Protein AF-A0A1X1UVZ9-F1 (afdb_monomer_lite)

Organism: Mycobacterium gastri (NCBI:txid1777)

InterPro domains:
  IPR000030 PPE domain [PF00823] (2-56)
  IPR038332 PPE superfamily [G3DSA:1.20.1260.20] (1-64)
  IPR038332 PPE superfamily [SSF140459] (2-59)

Sequence (200 aa):
MAANRSNFVSLVLSNLFGQNAPAIAAAESIYEEMWAQDVTAMVDYYAGAAAAAAQLISPAQALQSLLPNYGYGNIGQGNIGFFNDGTLNVGIGNLSPHFTPTDPITTFGGVGLFNGGTDNLGAGNYGTQNVGAWNHGTLNLGLANTGIANSGLPLSALQLLGVANHGTYNQGLFNTGNHNIGIGLTGDHLIGIGPLHIST

Structure (mmCIF, N/CA/C/O backbone):
data_AF-A0A1X1UVZ9-F1
#
_entry.id   AF-A0A1X1UVZ9-F1
#
loop_
_atom_site.group_PDB
_atom_site.id
_atom_site.type_symbol
_atom_site.label_atom_id
_atom_site.label_alt_id
_atom_site.label_comp_id
_atom_site.label_asym_id
_atom_site.label_entity_id
_atom_site.label_seq_id
_atom_site.pdbx_PDB_ins_code
_atom_site.Cartn_x
_atom_site.Cartn_y
_atom_site.Cartn_z
_atom_site.occupancy
_atom_site.B_iso_or_equiv
_atom_site.auth_seq_id
_atom_site.auth_comp_id
_atom_site.auth_asym_id
_atom_site.auth_atom_id
_atom_site.pdbx_PDB_model_num
ATOM 1 N N . MET A 1 1 ? -24.579 11.155 59.767 1.00 80.19 1 MET A N 1
ATOM 2 C CA . MET A 1 1 ? -25.497 12.324 59.735 1.00 80.19 1 MET A CA 1
ATOM 3 C C . MET A 1 1 ? -26.589 12.355 60.812 1.00 80.19 1 MET A C 1
ATOM 5 O O . MET A 1 1 ? -26.680 13.373 61.487 1.00 80.19 1 MET A O 1
ATOM 9 N N . ALA A 1 2 ? -27.411 11.313 61.013 1.00 86.19 2 ALA A N 1
ATOM 10 C CA . ALA A 1 2 ? -28.562 11.379 61.938 1.00 86.19 2 ALA A CA 1
ATOM 11 C C . ALA A 1 2 ? -28.194 11.762 63.389 1.00 86.19 2 ALA A C 1
ATOM 13 O O . ALA A 1 2 ? -28.820 12.649 63.962 1.00 86.19 2 ALA A O 1
ATOM 14 N N . ALA A 1 3 ? -27.121 11.177 63.935 1.00 91.19 3 ALA A N 1
ATOM 15 C CA . ALA A 1 3 ? -26.617 11.502 65.273 1.00 91.19 3 ALA A CA 1
ATOM 16 C C . ALA A 1 3 ? -26.143 12.967 65.411 1.00 91.19 3 ALA A C 1
ATOM 18 O O . ALA A 1 3 ? -26.356 13.601 66.443 1.00 91.19 3 ALA A O 1
ATOM 19 N N . ASN A 1 4 ? -25.548 13.535 64.354 1.00 92.50 4 ASN A N 1
ATOM 20 C CA . ASN A 1 4 ? -25.148 14.944 64.330 1.00 92.50 4 ASN A CA 1
ATOM 21 C C . ASN A 1 4 ? -26.372 15.866 64.340 1.00 92.50 4 ASN A C 1
ATOM 23 O O . ASN A 1 4 ? -26.413 16.840 65.083 1.00 92.50 4 ASN A O 1
ATOM 27 N N . ARG A 1 5 ? -27.411 15.521 63.564 1.00 94.81 5 ARG A N 1
ATOM 28 C CA . ARG A 1 5 ? -28.664 16.288 63.522 1.00 94.81 5 ARG A CA 1
ATOM 29 C C . ARG A 1 5 ? -29.420 16.238 64.847 1.00 94.81 5 ARG A C 1
ATOM 31 O O . ARG A 1 5 ? -29.926 17.272 65.271 1.00 94.81 5 ARG A O 1
ATOM 38 N N . SER A 1 6 ? -29.464 15.090 65.524 1.00 94.06 6 SER A N 1
ATOM 39 C CA . SER A 1 6 ? -30.079 14.991 66.854 1.00 94.06 6 SER A CA 1
ATOM 40 C C . SER A 1 6 ? -29.308 15.786 67.913 1.00 94.06 6 SER A C 1
ATOM 42 O O . SER A 1 6 ? -29.927 16.441 68.748 1.00 94.06 6 SER A O 1
ATOM 44 N N . ASN A 1 7 ? -27.971 15.786 67.854 1.00 93.25 7 ASN A N 1
ATOM 45 C CA . ASN A 1 7 ? -27.138 16.578 68.762 1.00 93.25 7 ASN A CA 1
ATOM 46 C C . ASN A 1 7 ? -27.305 18.088 68.517 1.00 93.25 7 ASN A C 1
ATOM 48 O O . ASN A 1 7 ? -27.541 18.845 69.454 1.00 93.25 7 ASN A O 1
ATOM 52 N N . PHE A 1 8 ? -27.296 18.514 67.251 1.00 94.81 8 PHE A N 1
ATOM 53 C CA . PHE A 1 8 ? -27.561 19.898 66.853 1.00 94.81 8 PHE A CA 1
ATOM 54 C C . PHE A 1 8 ? -28.892 20.411 67.420 1.00 94.81 8 PHE A C 1
ATOM 56 O O . PHE A 1 8 ? -28.929 21.453 68.070 1.00 94.81 8 PHE A O 1
ATOM 63 N N . VAL A 1 9 ? -29.979 19.647 67.251 1.00 95.12 9 VAL A N 1
ATOM 64 C CA . VAL A 1 9 ? -31.298 20.017 67.789 1.00 95.12 9 VAL A CA 1
ATOM 65 C C . VAL A 1 9 ? -31.263 20.138 69.319 1.00 95.12 9 VAL A C 1
ATOM 67 O O . VAL A 1 9 ? -31.792 21.106 69.861 1.00 95.12 9 VAL A O 1
ATOM 70 N N . SER A 1 10 ? -30.597 19.218 70.024 1.00 94.94 10 SER A N 1
ATOM 71 C CA . SER A 1 10 ? -30.442 19.287 71.486 1.00 94.94 10 SER A CA 1
ATOM 72 C C . SER A 1 10 ? -29.667 20.531 71.949 1.00 94.94 10 SER A C 1
ATOM 74 O O . SER A 1 10 ? -30.029 21.165 72.945 1.00 94.94 10 SER A O 1
ATOM 76 N N . LEU A 1 11 ? -28.607 20.906 71.228 1.00 95.31 11 LEU A N 1
ATOM 77 C CA . LEU A 1 11 ? -27.795 22.089 71.524 1.00 95.31 11 LEU A CA 1
ATOM 78 C C . LEU A 1 11 ? -28.577 23.386 71.301 1.00 95.31 11 LEU A C 1
ATOM 80 O O . LEU A 1 11 ? -28.497 24.285 72.137 1.00 95.31 11 LEU A O 1
ATOM 84 N N . VAL A 1 12 ? -29.369 23.456 70.226 1.00 95.00 12 VAL A N 1
ATOM 85 C CA . VAL A 1 12 ? -30.255 24.591 69.922 1.00 95.00 12 VAL A CA 1
ATOM 86 C C . VAL A 1 12 ? -31.322 24.755 71.002 1.00 95.00 12 VAL A C 1
ATOM 88 O O . VAL A 1 12 ? -31.496 25.854 71.526 1.00 95.00 12 VAL A O 1
ATOM 91 N N . LEU A 1 13 ? -31.994 23.667 71.391 1.00 95.31 13 LEU A N 1
ATOM 92 C CA . LEU A 1 13 ? -33.057 23.707 72.402 1.00 95.31 13 LEU A CA 1
ATOM 93 C C . LEU A 1 13 ? -32.560 24.133 73.793 1.00 95.31 13 LEU A C 1
ATOM 95 O O . LEU A 1 13 ? -33.334 24.677 74.575 1.00 95.31 13 LEU A O 1
ATOM 99 N N . SER A 1 14 ? -31.279 23.919 74.103 1.00 95.00 14 SER A N 1
ATOM 100 C CA . SER A 1 14 ? -30.668 24.298 75.387 1.00 95.00 14 SER A CA 1
ATOM 101 C C . SER A 1 14 ? -29.928 25.647 75.362 1.00 95.00 14 SER A C 1
ATOM 103 O O . SER A 1 14 ? -29.358 26.056 76.375 1.00 95.00 14 SER A O 1
ATOM 105 N N . ASN A 1 15 ? -29.961 26.387 74.246 1.00 94.88 15 ASN A N 1
ATOM 106 C CA . ASN A 1 15 ? -29.185 27.616 74.038 1.00 94.88 15 ASN A CA 1
ATOM 107 C C . ASN A 1 15 ? -29.880 28.908 74.521 1.00 94.88 15 ASN A C 1
ATOM 109 O O . ASN A 1 15 ? -29.855 29.926 73.830 1.00 94.88 15 ASN A O 1
ATOM 113 N N . LEU A 1 16 ? -30.522 28.884 75.692 1.00 92.62 16 LEU A N 1
ATOM 114 C CA . LEU A 1 16 ? -31.357 30.001 76.166 1.00 92.62 16 LEU A CA 1
ATOM 115 C C . LEU A 1 16 ? -30.597 31.338 76.311 1.00 92.62 16 LEU A C 1
ATOM 117 O O . LEU A 1 16 ? -31.193 32.396 76.131 1.00 92.62 16 LEU A O 1
ATOM 121 N N . PHE A 1 17 ? -29.294 31.299 76.606 1.00 94.00 17 PHE A N 1
ATOM 122 C CA . PHE A 1 17 ? -28.449 32.482 76.817 1.00 94.00 17 PHE A CA 1
ATOM 123 C C . PHE A 1 17 ? -27.308 32.606 75.793 1.00 94.00 17 PHE A C 1
ATOM 125 O O . PHE A 1 17 ? -26.392 33.401 75.987 1.00 94.00 17 PHE A O 1
ATOM 132 N N . GLY A 1 18 ? -27.330 31.826 74.707 1.00 93.19 18 GLY A N 1
ATOM 133 C CA . GLY A 1 18 ? -26.293 31.865 73.666 1.00 93.19 18 GLY A CA 1
ATOM 134 C C . GLY A 1 18 ? -25.000 31.099 73.989 1.00 93.19 18 GLY A C 1
ATOM 135 O O . GLY A 1 18 ? -24.092 31.055 73.163 1.00 93.19 18 GLY A O 1
ATOM 136 N N . GLN A 1 19 ? -24.906 30.455 75.151 1.00 94.38 19 GLN A N 1
ATOM 137 C CA . GLN A 1 19 ? -23.722 29.737 75.628 1.00 94.38 19 GLN A CA 1
ATOM 138 C C . GLN A 1 19 ? -23.318 28.533 74.757 1.00 94.38 19 GLN A C 1
ATOM 140 O O . GLN A 1 19 ? -22.142 28.178 74.709 1.00 94.38 19 GLN A O 1
ATOM 145 N N . ASN A 1 20 ? -24.269 27.931 74.036 1.00 95.44 20 ASN A N 1
ATOM 146 C CA . ASN A 1 20 ? -24.025 26.797 73.142 1.00 95.44 20 ASN A CA 1
ATOM 147 C C . ASN A 1 20 ? -23.712 27.228 71.703 1.00 95.44 20 ASN A C 1
ATOM 149 O O . ASN A 1 20 ? -23.477 26.359 70.866 1.00 95.44 20 ASN A O 1
ATOM 153 N N . ALA A 1 21 ? -23.693 28.530 71.389 1.00 94.69 21 ALA A N 1
ATOM 154 C CA . ALA A 1 21 ? -23.432 29.009 70.029 1.00 94.69 21 ALA A CA 1
ATOM 155 C C . ALA A 1 21 ? -22.145 28.419 69.401 1.00 94.69 21 ALA A C 1
ATOM 157 O O . ALA A 1 21 ? -22.219 27.971 68.256 1.00 94.69 21 ALA A O 1
ATOM 158 N N . PRO A 1 22 ? -21.008 28.290 70.124 1.00 94.94 22 PRO A N 1
ATOM 159 C CA . PRO A 1 22 ? -19.817 27.636 69.576 1.00 94.94 22 PRO A CA 1
ATOM 160 C C . PRO A 1 22 ? -20.026 26.147 69.253 1.00 94.94 22 PRO A C 1
ATOM 162 O O . PRO A 1 22 ? -19.515 25.652 68.252 1.00 94.94 22 PRO A O 1
ATOM 165 N N . ALA A 1 23 ? -20.794 25.427 70.076 1.00 94.00 23 ALA A N 1
ATOM 166 C CA . ALA A 1 23 ? -21.061 24.001 69.882 1.00 94.00 23 ALA A CA 1
ATOM 167 C C . ALA A 1 23 ? -22.047 23.743 68.729 1.00 94.00 23 ALA A C 1
ATOM 169 O O . ALA A 1 23 ? -21.911 22.756 68.009 1.00 94.00 23 ALA A O 1
ATOM 170 N N . ILE A 1 24 ? -23.014 24.644 68.530 1.00 94.69 24 ILE A N 1
ATOM 171 C CA . ILE A 1 24 ? -23.944 24.622 67.392 1.00 94.69 24 ILE A CA 1
ATOM 172 C C . ILE A 1 24 ? -23.169 24.827 66.085 1.00 94.69 24 ILE A C 1
ATOM 174 O O . ILE A 1 24 ? -23.299 24.009 65.178 1.00 94.69 24 ILE A O 1
ATOM 178 N N . ALA A 1 25 ? -22.299 25.843 66.028 1.00 94.75 25 ALA A N 1
ATOM 179 C CA . ALA A 1 25 ? -21.451 26.102 64.864 1.00 94.75 25 ALA A CA 1
ATOM 180 C C . ALA A 1 25 ? -20.515 24.919 64.550 1.00 94.75 25 ALA A C 1
ATOM 182 O O . ALA A 1 25 ? -20.338 24.553 63.391 1.00 94.75 25 ALA A O 1
ATOM 183 N N . ALA A 1 26 ? -19.958 24.266 65.577 1.00 94.88 26 ALA A N 1
ATOM 184 C CA . ALA A 1 26 ? -19.151 23.060 65.397 1.00 94.88 26 ALA A CA 1
ATOM 185 C C . ALA A 1 26 ? -19.969 21.887 64.821 1.00 94.88 26 ALA A C 1
ATOM 187 O O . ALA A 1 26 ? -19.496 21.184 63.931 1.00 94.88 26 ALA A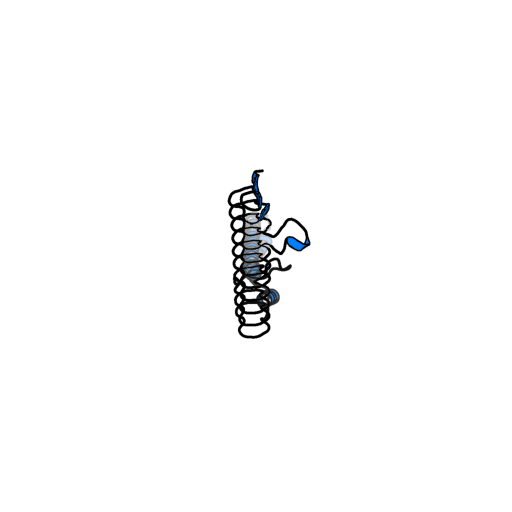 O 1
ATOM 188 N N . ALA A 1 27 ? -21.206 21.687 65.285 1.00 94.00 27 ALA A N 1
ATOM 189 C CA . ALA A 1 27 ? -22.088 20.644 64.761 1.00 94.00 27 ALA A CA 1
ATOM 190 C C . ALA A 1 27 ? -22.513 20.901 63.300 1.00 94.00 27 ALA A C 1
ATOM 192 O O . ALA A 1 27 ? -22.679 19.948 62.536 1.00 94.00 27 ALA A O 1
ATOM 193 N N . GLU A 1 28 ? -22.669 22.164 62.895 1.00 94.38 28 GLU A N 1
ATOM 194 C CA . GLU A 1 28 ? -22.892 22.543 61.492 1.00 94.38 28 GLU A CA 1
ATOM 195 C C . GLU A 1 28 ? -21.639 22.308 60.642 1.00 94.38 28 GLU A C 1
ATOM 197 O O . GLU A 1 28 ? -21.740 21.672 59.599 1.00 94.38 28 GLU A O 1
ATOM 202 N N . SER A 1 29 ? -20.453 22.694 61.125 1.00 94.81 29 SER A N 1
ATOM 203 C CA . SER A 1 29 ? -19.177 22.419 60.441 1.00 94.81 29 SER A CA 1
ATOM 204 C C . SER A 1 29 ? -18.986 20.926 60.160 1.00 94.81 29 SER A C 1
ATOM 206 O O . SER A 1 29 ? -18.690 20.535 59.036 1.00 94.81 29 SER A O 1
ATOM 208 N N . ILE A 1 30 ? -19.234 20.070 61.158 1.00 94.81 30 ILE A N 1
ATOM 209 C CA . ILE A 1 30 ? -19.137 18.609 61.008 1.00 94.81 30 ILE A CA 1
ATOM 210 C C . ILE A 1 30 ? -20.188 18.079 60.017 1.00 94.81 30 ILE A C 1
ATOM 212 O O . ILE A 1 30 ? -19.946 17.100 59.311 1.00 94.81 30 ILE A O 1
ATOM 216 N N . TYR A 1 31 ? -21.371 18.700 59.947 1.00 94.31 31 TYR A N 1
ATOM 217 C CA . TYR A 1 31 ? -22.387 18.329 58.959 1.00 94.31 31 TYR A CA 1
ATOM 218 C C . TYR A 1 31 ? -21.930 18.621 57.530 1.00 94.31 31 TYR A C 1
ATOM 220 O O . TYR A 1 31 ? -22.069 17.751 56.671 1.00 94.31 31 TYR A O 1
ATOM 228 N N . GLU A 1 32 ? -21.368 19.807 57.302 1.00 94.44 32 GLU A N 1
ATOM 229 C CA . GLU A 1 32 ? -20.832 20.208 56.000 1.00 94.44 32 GLU A CA 1
ATOM 230 C C . GLU A 1 32 ? -19.634 19.343 55.591 1.00 94.44 32 GLU A C 1
ATOM 232 O O . GLU A 1 32 ? -19.538 18.937 54.436 1.00 94.44 32 GLU A O 1
ATOM 237 N N . GLU A 1 33 ? -18.767 18.961 56.535 1.00 94.69 33 GLU A N 1
ATOM 238 C CA . GLU A 1 33 ? -17.677 18.009 56.281 1.00 94.69 33 GLU A CA 1
ATOM 239 C C . GLU A 1 33 ? -18.198 16.629 55.861 1.00 94.69 33 GLU A C 1
ATOM 241 O O . GLU A 1 33 ? -17.724 16.070 54.871 1.00 94.69 33 GLU A O 1
ATOM 246 N N . MET A 1 34 ? -19.200 16.085 56.565 1.00 93.75 34 MET A N 1
ATOM 247 C CA . MET A 1 34 ? -19.831 14.817 56.171 1.00 93.75 34 MET A CA 1
ATOM 248 C C . MET A 1 34 ? -20.480 14.917 54.785 1.00 93.75 34 MET A C 1
ATOM 250 O O . MET A 1 34 ? -20.383 13.982 53.996 1.00 93.75 34 MET A O 1
ATOM 254 N N . TRP A 1 35 ? -21.133 16.040 54.471 1.00 95.00 35 TRP A N 1
ATOM 255 C CA . TRP A 1 35 ? -21.737 16.255 53.156 1.00 95.00 35 TRP A CA 1
ATOM 256 C C . TRP A 1 35 ? -20.676 16.335 52.052 1.00 95.00 35 TRP A C 1
ATOM 258 O O . TRP A 1 35 ? -20.808 15.679 51.020 1.00 95.00 35 TRP A O 1
ATOM 268 N N . ALA A 1 36 ? -19.590 17.073 52.287 1.00 95.06 36 ALA A N 1
ATOM 269 C CA . ALA A 1 36 ? -18.475 17.179 51.353 1.00 95.06 36 ALA A CA 1
ATOM 270 C C . ALA A 1 36 ? -17.805 15.818 51.090 1.00 95.06 36 ALA A C 1
ATOM 272 O O . ALA A 1 36 ? -17.447 15.517 49.948 1.00 95.06 36 ALA A O 1
ATOM 273 N N . GLN A 1 37 ? -17.673 14.974 52.119 1.00 95.44 37 GLN A N 1
ATOM 274 C CA . GLN A 1 37 ? -17.159 13.608 51.984 1.00 95.44 37 GLN A CA 1
ATOM 275 C C . GLN A 1 37 ? -18.073 12.735 51.116 1.00 95.44 37 GLN A C 1
ATOM 277 O O . GLN A 1 37 ? -17.586 12.100 50.181 1.00 95.44 37 GLN A O 1
ATOM 282 N N . ASP A 1 38 ? -19.385 12.744 51.369 1.00 95.88 38 ASP A N 1
ATOM 283 C CA . ASP A 1 38 ? -20.349 11.965 50.583 1.00 95.88 38 ASP A CA 1
ATOM 284 C C . ASP A 1 38 ? -20.375 12.413 49.112 1.00 95.88 38 ASP A C 1
ATOM 286 O O . ASP A 1 38 ? -20.376 11.578 48.205 1.00 95.88 38 ASP A O 1
ATOM 290 N N . VAL A 1 39 ? -20.337 13.725 48.851 1.00 95.75 39 VAL A N 1
ATOM 291 C CA . VAL A 1 39 ? -20.271 14.266 47.483 1.00 95.75 39 VAL A CA 1
ATOM 292 C C . VAL A 1 39 ? -18.990 13.825 46.780 1.00 95.75 39 VAL A C 1
ATOM 294 O O . VAL A 1 39 ? -19.050 13.384 45.633 1.00 95.75 39 VAL A O 1
ATOM 297 N N . THR A 1 40 ? -17.846 13.890 47.465 1.00 96.62 40 THR A N 1
ATOM 298 C CA . THR A 1 40 ? -16.557 13.452 46.908 1.00 96.62 40 THR A CA 1
ATOM 299 C C . THR A 1 40 ? -16.602 11.970 46.536 1.00 96.62 40 THR A C 1
ATOM 301 O O . THR A 1 40 ? -16.287 11.613 45.403 1.00 96.62 40 THR A O 1
ATOM 304 N N . ALA A 1 41 ? -17.102 11.115 47.432 1.00 96.25 41 ALA A N 1
ATOM 305 C CA . ALA A 1 41 ? -17.231 9.683 47.173 1.00 96.25 41 ALA A CA 1
ATOM 306 C C . ALA A 1 41 ? -18.132 9.379 45.962 1.00 96.25 41 ALA A C 1
ATOM 308 O O . ALA A 1 41 ? -17.830 8.486 45.168 1.00 96.25 41 ALA A O 1
ATOM 309 N N . MET A 1 42 ? -19.225 10.128 45.788 1.00 96.38 42 MET A N 1
ATOM 310 C CA . MET A 1 42 ? -20.128 9.965 44.644 1.00 96.38 42 MET A CA 1
ATOM 311 C C . MET A 1 42 ? -19.499 10.428 43.329 1.00 96.38 42 MET A C 1
ATOM 313 O O . MET A 1 42 ? -19.686 9.773 42.303 1.00 96.38 42 MET A O 1
ATOM 317 N N . VAL A 1 43 ? -18.740 11.527 43.349 1.00 96.38 43 VAL A N 1
ATOM 318 C CA . VAL A 1 43 ? -18.006 12.017 42.174 1.00 96.38 43 VAL A CA 1
ATOM 319 C C . VAL A 1 43 ? -16.926 11.022 41.760 1.00 96.38 43 VAL A C 1
ATOM 321 O O . VAL A 1 43 ? -16.836 10.695 40.578 1.00 96.38 43 VAL A O 1
ATOM 324 N N . ASP A 1 44 ? -16.167 10.481 42.712 1.00 95.50 44 ASP A N 1
ATOM 325 C CA . ASP A 1 44 ? -15.125 9.488 42.437 1.00 95.50 44 ASP A CA 1
ATOM 326 C C . ASP A 1 44 ? -15.718 8.181 41.900 1.00 95.50 44 ASP A C 1
ATOM 328 O O . ASP A 1 44 ? -15.222 7.621 40.918 1.00 95.50 44 ASP A O 1
ATOM 332 N N . TYR A 1 45 ? -16.825 7.715 42.489 1.00 96.12 45 TYR A N 1
ATOM 333 C CA . TYR A 1 45 ? -17.556 6.553 41.989 1.00 96.12 45 TYR A CA 1
ATOM 334 C C . TYR A 1 45 ? -18.051 6.776 40.557 1.00 96.12 45 TYR A C 1
ATOM 336 O O . TYR A 1 45 ? -17.844 5.922 39.693 1.00 96.12 45 TYR A O 1
ATOM 344 N N . TYR A 1 46 ? -18.670 7.929 40.286 1.00 95.19 46 TYR A N 1
ATOM 345 C CA . TYR A 1 46 ? -19.125 8.287 38.945 1.00 95.19 46 TYR A CA 1
ATOM 346 C C . TYR A 1 46 ? -17.960 8.350 37.956 1.00 95.19 46 TYR A C 1
ATOM 348 O O . TYR A 1 46 ? -18.065 7.794 36.867 1.00 95.19 46 TYR A O 1
ATOM 356 N N . ALA A 1 47 ? -16.842 8.975 38.329 1.00 94.94 47 ALA A N 1
ATOM 357 C CA . ALA A 1 47 ? -15.658 9.070 37.484 1.00 94.94 47 ALA A CA 1
ATOM 358 C C . ALA A 1 47 ? -15.093 7.681 37.150 1.00 94.94 47 ALA A C 1
ATOM 360 O O . ALA A 1 47 ? -14.821 7.393 35.983 1.00 94.94 47 ALA A O 1
ATOM 361 N N . GLY A 1 48 ? -14.986 6.793 38.143 1.00 94.88 48 GLY A N 1
ATOM 362 C CA . GLY A 1 48 ? -14.555 5.410 37.941 1.00 94.88 48 GLY A CA 1
ATOM 363 C C . GLY A 1 48 ? -15.515 4.616 37.050 1.00 94.88 48 GLY A C 1
ATOM 364 O O . GLY A 1 48 ? -15.081 3.940 36.117 1.00 94.88 48 GLY A O 1
ATOM 365 N N . ALA A 1 49 ? -16.823 4.736 37.287 1.00 93.00 49 ALA A N 1
ATOM 366 C CA . ALA A 1 49 ? -17.849 4.074 36.486 1.00 93.00 49 ALA A CA 1
ATOM 367 C C . ALA A 1 49 ? -17.882 4.591 35.038 1.00 93.00 49 ALA A C 1
ATOM 369 O O . ALA A 1 49 ? -17.967 3.798 34.102 1.00 93.00 49 ALA A O 1
ATOM 370 N N . ALA 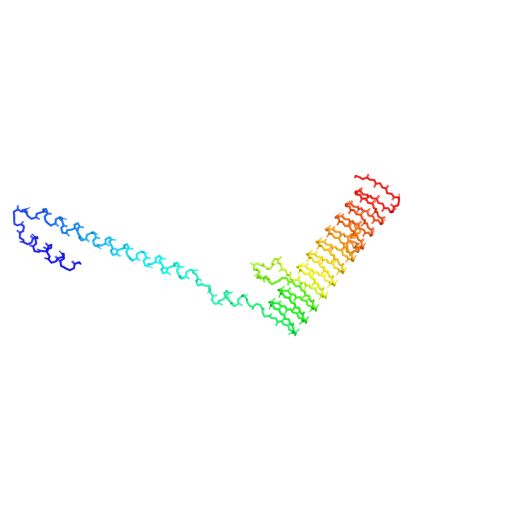A 1 50 ? -17.765 5.905 34.838 1.00 91.81 50 ALA A N 1
ATOM 371 C CA . ALA A 1 50 ? -17.713 6.531 33.522 1.00 91.81 50 ALA A CA 1
ATOM 372 C C . ALA A 1 50 ? -16.450 6.123 32.751 1.00 91.81 50 ALA A C 1
ATOM 374 O O . ALA A 1 50 ? -16.536 5.806 31.565 1.00 91.81 50 ALA A O 1
ATOM 375 N N . ALA A 1 51 ? -15.293 6.062 33.419 1.00 89.88 51 ALA A N 1
ATOM 376 C CA . ALA A 1 51 ? -14.052 5.581 32.817 1.00 89.88 51 ALA A CA 1
ATOM 377 C C . ALA A 1 51 ? -14.156 4.107 32.392 1.00 89.88 51 ALA A C 1
ATOM 379 O O . ALA A 1 51 ? -13.736 3.760 31.290 1.00 89.88 51 ALA A O 1
ATOM 380 N N . ALA A 1 52 ? -14.761 3.251 33.222 1.00 88.56 52 ALA A N 1
ATOM 381 C CA . ALA A 1 52 ? -15.004 1.851 32.878 1.00 88.56 52 ALA A CA 1
ATOM 382 C C . ALA A 1 52 ? -15.992 1.708 31.705 1.00 88.56 52 ALA A C 1
ATOM 384 O O . ALA A 1 52 ? -15.759 0.922 30.790 1.00 88.56 52 ALA A O 1
ATOM 385 N N . ALA A 1 53 ? -17.068 2.499 31.688 1.00 85.75 53 ALA A N 1
ATOM 386 C CA . ALA A 1 53 ? -18.046 2.490 30.602 1.00 85.75 53 ALA A CA 1
ATOM 387 C C . ALA A 1 53 ? -17.452 2.983 29.273 1.00 85.75 53 ALA A C 1
ATOM 389 O O . ALA A 1 53 ? -17.769 2.430 28.224 1.00 85.75 53 ALA A O 1
ATOM 390 N N . ALA A 1 54 ? -16.555 3.972 29.303 1.00 82.94 54 ALA A N 1
ATOM 391 C CA . ALA A 1 54 ? -15.872 4.477 28.112 1.00 82.94 54 ALA A CA 1
ATOM 392 C C . ALA A 1 54 ? -14.947 3.439 27.446 1.00 82.94 54 ALA A C 1
ATOM 394 O O . ALA A 1 54 ? -14.625 3.577 26.268 1.00 82.94 54 ALA A O 1
ATOM 395 N N . GLN A 1 55 ? -14.528 2.398 28.174 1.00 81.88 55 GLN A N 1
ATOM 396 C CA . GLN A 1 55 ? -13.736 1.291 27.625 1.00 81.88 55 GLN A CA 1
ATOM 397 C C . GLN A 1 55 ? -14.590 0.240 26.899 1.00 81.88 55 GLN A C 1
ATOM 399 O O . GLN A 1 55 ? -14.043 -0.625 26.213 1.00 81.88 55 GLN A O 1
ATOM 404 N N . LEU A 1 56 ? -15.921 0.291 27.026 1.00 76.50 56 LEU A N 1
ATOM 405 C CA . LEU A 1 56 ? -16.813 -0.615 26.312 1.00 76.50 56 LEU A CA 1
ATOM 406 C C . LEU A 1 56 ? -16.939 -0.168 24.850 1.00 76.50 56 LEU A C 1
ATOM 408 O O . LEU A 1 56 ? -17.550 0.853 24.540 1.00 76.50 56 LEU A O 1
ATOM 412 N N . ILE A 1 57 ? -16.387 -0.968 23.938 1.00 67.75 57 ILE A N 1
ATOM 413 C CA . ILE A 1 57 ? -16.606 -0.813 22.496 1.00 67.75 57 ILE A CA 1
ATOM 414 C C . ILE A 1 57 ? -18.061 -1.188 22.197 1.00 67.75 57 ILE A C 1
ATOM 416 O O . ILE A 1 57 ? -18.564 -2.202 22.689 1.00 67.75 57 ILE A O 1
ATOM 420 N N . SER A 1 58 ? -18.756 -0.383 21.390 1.00 71.81 58 SER A N 1
ATOM 421 C CA . SER A 1 58 ? -20.141 -0.697 21.035 1.00 71.81 58 SER A CA 1
ATOM 422 C C . SER A 1 58 ? -20.219 -2.022 20.252 1.00 71.81 58 SER A C 1
ATOM 424 O O . SER A 1 58 ? -19.365 -2.282 19.399 1.00 71.81 58 SER A O 1
ATOM 426 N N . PRO A 1 59 ? -21.260 -2.854 20.454 1.00 60.50 59 PRO A N 1
ATOM 427 C CA . PRO A 1 59 ? -21.455 -4.071 19.661 1.00 60.50 59 PRO A CA 1
ATOM 428 C C . PRO A 1 59 ? -21.506 -3.808 18.148 1.00 60.50 59 PRO A C 1
ATOM 430 O O . PRO A 1 59 ? -21.105 -4.655 17.358 1.00 60.50 59 PRO A O 1
ATOM 433 N N . ALA A 1 60 ? -21.950 -2.613 17.741 1.00 58.03 60 ALA A N 1
ATOM 434 C CA . ALA A 1 60 ? -21.940 -2.174 16.349 1.00 58.03 60 ALA A CA 1
ATOM 435 C C . ALA A 1 60 ? -20.512 -2.000 15.798 1.00 58.03 60 ALA A C 1
ATOM 437 O O . ALA A 1 60 ? -20.227 -2.469 14.700 1.00 58.03 60 ALA A O 1
ATOM 438 N N . GLN A 1 61 ? -19.597 -1.405 16.571 1.00 56.09 61 GLN A N 1
ATOM 439 C CA . GLN A 1 61 ? -18.177 -1.292 16.203 1.00 56.09 61 GLN A CA 1
ATOM 440 C C . GLN A 1 61 ? -17.473 -2.656 16.207 1.00 56.09 61 GLN A C 1
ATOM 442 O O . GLN A 1 61 ? -16.658 -2.931 15.329 1.00 56.09 61 GLN A O 1
ATOM 447 N N . ALA A 1 62 ? -17.828 -3.540 17.144 1.00 58.09 62 ALA A N 1
ATOM 448 C CA . ALA A 1 62 ? -17.318 -4.913 17.177 1.00 58.09 62 ALA A CA 1
ATOM 449 C C . ALA A 1 62 ? -17.792 -5.759 15.977 1.00 58.09 62 ALA A C 1
ATOM 451 O O . ALA A 1 62 ? -17.111 -6.695 15.568 1.00 58.09 62 ALA A O 1
ATOM 452 N N . LEU A 1 63 ? -18.951 -5.436 15.395 1.00 54.97 63 LEU A N 1
ATOM 453 C CA . LEU A 1 63 ? -19.457 -6.101 14.193 1.00 54.97 63 LEU A CA 1
ATOM 454 C C . LEU A 1 63 ? -18.900 -5.476 12.901 1.00 54.97 63 LEU A C 1
ATOM 456 O O . LEU A 1 63 ? -18.684 -6.186 11.925 1.00 54.97 63 LEU A O 1
ATOM 460 N N . GLN A 1 64 ? -18.602 -4.172 12.899 1.00 53.81 64 GLN A N 1
ATOM 461 C CA . GLN A 1 64 ? -17.870 -3.508 11.809 1.00 53.81 64 GLN A CA 1
ATOM 462 C C . GLN A 1 64 ? -16.441 -4.047 11.655 1.00 53.81 64 GLN A C 1
ATOM 464 O O . GLN A 1 64 ? -15.917 -4.069 10.544 1.00 53.81 64 GLN A O 1
ATOM 469 N N . SER A 1 65 ? -15.830 -4.542 12.737 1.00 56.31 65 SER A N 1
ATOM 470 C CA . SER A 1 65 ? -14.524 -5.211 12.695 1.00 56.31 65 SER A CA 1
ATOM 471 C C . SER A 1 65 ? -14.576 -6.654 12.177 1.00 56.31 65 SER A C 1
ATOM 473 O O . SER A 1 65 ? -13.628 -7.399 12.416 1.00 56.31 65 SER A O 1
ATOM 475 N N . LEU A 1 66 ? -15.683 -7.068 11.552 1.00 66.75 66 LEU A N 1
ATOM 476 C CA . LEU A 1 66 ? -15.846 -8.347 10.865 1.00 66.75 66 LEU A CA 1
ATOM 477 C C . LEU A 1 66 ? -16.476 -8.091 9.495 1.00 66.75 66 LEU A C 1
ATOM 479 O O . LEU A 1 66 ? -17.648 -8.396 9.267 1.00 66.75 66 LEU A O 1
ATOM 483 N N . LEU A 1 67 ? -15.704 -7.534 8.559 1.00 83.12 67 LEU A N 1
ATOM 484 C CA . LEU A 1 67 ? -16.128 -7.584 7.162 1.00 83.12 67 LEU A CA 1
ATOM 485 C C . LEU A 1 67 ? -16.116 -9.056 6.719 1.00 83.12 67 LEU A C 1
ATOM 487 O O . LEU A 1 67 ? -15.057 -9.693 6.766 1.00 83.12 67 LEU A O 1
ATOM 491 N N . PRO A 1 68 ? -17.261 -9.632 6.313 1.00 90.69 68 PRO A N 1
ATOM 492 C CA . PRO A 1 68 ? -17.314 -11.034 5.940 1.00 90.69 68 PRO A CA 1
ATOM 493 C C . PRO A 1 68 ? -16.515 -11.278 4.660 1.00 90.69 68 PRO A C 1
ATOM 495 O O . PRO A 1 68 ? -16.495 -10.450 3.747 1.00 90.69 68 PRO A O 1
ATOM 498 N N . ASN A 1 69 ? -15.889 -12.450 4.583 1.00 95.00 69 ASN A N 1
ATOM 499 C CA . ASN A 1 69 ? -15.289 -12.925 3.345 1.00 95.00 69 ASN A CA 1
ATOM 500 C C . ASN A 1 69 ? -16.368 -13.547 2.447 1.00 95.00 69 ASN A C 1
ATOM 502 O O . ASN A 1 69 ? -17.219 -14.301 2.920 1.00 95.00 69 ASN A O 1
ATOM 506 N N . TYR A 1 70 ? -16.284 -13.297 1.144 1.00 97.00 70 TYR A N 1
ATOM 507 C CA . TYR A 1 70 ? -17.130 -13.909 0.124 1.00 97.00 70 TYR A CA 1
ATOM 508 C C . TYR A 1 70 ? -16.293 -14.789 -0.806 1.00 97.00 70 TYR A C 1
ATOM 510 O O . TYR A 1 70 ? -15.270 -14.356 -1.328 1.00 97.00 70 TYR A O 1
ATOM 518 N N . GLY A 1 71 ? -16.739 -16.022 -1.043 1.00 96.75 71 GLY A N 1
ATOM 519 C CA . GLY A 1 71 ? -15.999 -17.028 -1.812 1.00 96.75 71 GLY A CA 1
ATOM 520 C C . GLY A 1 71 ? -15.314 -18.061 -0.913 1.00 96.75 71 GLY A C 1
ATOM 521 O O . GLY A 1 71 ? -15.775 -18.302 0.201 1.00 96.75 71 GLY A O 1
ATOM 522 N N . TYR A 1 72 ? -14.266 -18.728 -1.400 1.00 97.06 72 TYR A N 1
ATOM 523 C CA . TYR A 1 72 ? -13.707 -19.922 -0.749 1.00 97.06 72 TYR A CA 1
ATOM 524 C C . TYR A 1 72 ? -12.232 -19.764 -0.373 1.00 97.06 72 TYR A C 1
ATOM 526 O O . TYR A 1 72 ? -11.429 -19.257 -1.150 1.00 97.06 72 TYR A O 1
ATOM 534 N N . GLY A 1 73 ? -11.863 -20.251 0.814 1.00 97.06 73 GLY A N 1
ATOM 535 C CA . GLY A 1 73 ? -10.469 -20.301 1.264 1.00 97.06 73 GLY A CA 1
ATOM 536 C C . GLY A 1 73 ? -9.854 -18.943 1.611 1.00 97.06 73 GLY A C 1
ATOM 537 O O . GLY A 1 73 ? -8.642 -18.871 1.764 1.00 97.06 73 GLY A O 1
ATOM 538 N N . ASN A 1 74 ? -10.658 -17.882 1.724 1.00 97.44 74 ASN A N 1
ATOM 539 C CA . ASN A 1 74 ? -10.165 -16.570 2.137 1.00 97.44 74 ASN A CA 1
ATOM 540 C C . ASN A 1 74 ? -9.906 -16.528 3.655 1.00 97.44 74 ASN A C 1
ATOM 542 O O . ASN A 1 74 ? -10.763 -16.950 4.437 1.00 97.44 74 ASN A O 1
ATOM 546 N N . ILE A 1 75 ? -8.771 -15.964 4.062 1.00 96.19 75 ILE A N 1
ATOM 547 C CA . ILE A 1 75 ? -8.341 -15.763 5.452 1.00 96.19 75 ILE A CA 1
ATOM 548 C C . ILE A 1 75 ? -8.277 -14.255 5.727 1.00 96.19 75 ILE A C 1
ATOM 550 O O . ILE A 1 75 ? -7.885 -13.488 4.856 1.00 96.19 75 ILE A O 1
ATOM 554 N N . GLY A 1 76 ? -8.706 -13.818 6.913 1.00 94.38 76 GLY A N 1
ATOM 555 C CA . GLY A 1 76 ? -8.762 -12.399 7.279 1.00 94.38 76 GLY A CA 1
ATOM 556 C C . GLY A 1 76 ? -10.140 -11.778 7.040 1.00 94.38 76 GLY A C 1
ATOM 557 O O . GLY A 1 76 ? -11.147 -12.426 7.332 1.00 94.38 76 GLY A O 1
ATOM 558 N N . GLN A 1 77 ? -10.203 -10.531 6.564 1.00 93.62 77 GLN A N 1
ATOM 559 C CA . GLN A 1 77 ? -11.434 -9.728 6.559 1.00 93.62 77 GLN A CA 1
ATOM 560 C C . GLN A 1 77 ? -11.786 -9.104 5.206 1.00 93.62 77 GLN A C 1
ATOM 562 O O . GLN A 1 77 ? -10.943 -8.520 4.532 1.00 93.62 77 GLN A O 1
ATOM 567 N N . GLY A 1 78 ? -13.072 -9.120 4.856 1.00 94.62 78 GLY A N 1
ATOM 568 C CA . GLY A 1 78 ? -13.619 -8.387 3.713 1.00 94.62 78 GLY A CA 1
ATOM 569 C C . GLY A 1 78 ? -13.061 -8.817 2.358 1.00 94.62 78 GLY A C 1
ATOM 570 O O . GLY A 1 78 ? -13.057 -8.025 1.420 1.00 94.62 78 GLY A O 1
ATOM 571 N N . ASN A 1 79 ? -12.562 -10.048 2.254 1.00 97.25 79 ASN A N 1
ATOM 572 C CA . ASN A 1 79 ? -11.985 -10.582 1.029 1.00 97.25 79 ASN A CA 1
ATOM 573 C C . ASN A 1 79 ? -13.067 -11.186 0.126 1.00 97.25 79 ASN A C 1
ATOM 575 O O . ASN A 1 79 ? -13.915 -11.947 0.590 1.00 97.25 79 ASN A O 1
ATOM 579 N N . ILE A 1 80 ? -13.004 -10.915 -1.176 1.00 98.12 80 ILE A N 1
ATOM 580 C CA . ILE A 1 80 ? -13.917 -11.439 -2.196 1.00 98.12 80 ILE A CA 1
ATOM 581 C C . ILE A 1 80 ? -13.124 -12.291 -3.193 1.00 98.12 80 ILE A C 1
ATOM 583 O O . ILE A 1 80 ? -12.203 -11.803 -3.839 1.00 98.12 80 ILE A O 1
ATOM 587 N N . GLY A 1 81 ? -13.504 -13.555 -3.375 1.00 97.94 81 GLY A N 1
ATOM 588 C CA . GLY A 1 81 ? -12.899 -14.470 -4.347 1.00 97.94 81 GLY A CA 1
ATOM 589 C C . GLY A 1 81 ? -12.308 -15.718 -3.698 1.00 97.94 81 GLY A C 1
ATOM 590 O O . GLY A 1 81 ? -12.975 -16.345 -2.874 1.00 97.94 81 GLY A O 1
ATOM 591 N N . PHE A 1 82 ? -11.096 -16.114 -4.088 1.00 98.50 82 PHE A N 1
ATOM 592 C CA . PHE A 1 82 ? -10.522 -17.407 -3.713 1.00 98.50 82 PHE A CA 1
ATOM 593 C C . PHE A 1 82 ? -9.129 -17.287 -3.105 1.00 98.50 82 PHE A C 1
ATOM 595 O O . PHE A 1 82 ? -8.249 -16.666 -3.694 1.00 98.50 82 PHE A O 1
ATOM 602 N N . PHE A 1 83 ? -8.906 -17.966 -1.979 1.00 98.50 83 PHE A N 1
ATOM 603 C CA . PHE A 1 83 ? -7.581 -18.128 -1.368 1.00 98.50 83 PHE A CA 1
ATOM 604 C C . PHE A 1 83 ? -6.835 -16.817 -1.077 1.00 98.50 83 PHE A C 1
ATOM 606 O O . PHE A 1 83 ? -5.608 -16.802 -1.080 1.00 98.50 83 PHE A O 1
ATOM 613 N N . ASN A 1 84 ? -7.550 -15.710 -0.870 1.00 98.38 84 ASN A N 1
ATOM 614 C CA . ASN A 1 84 ? -6.915 -14.460 -0.467 1.00 98.38 84 ASN A CA 1
ATOM 615 C C . ASN A 1 84 ? -6.600 -14.485 1.032 1.00 98.38 84 ASN A C 1
ATOM 617 O O . ASN A 1 84 ? -7.384 -15.024 1.812 1.00 98.38 84 ASN A O 1
ATOM 621 N N . ASP A 1 85 ? -5.506 -13.857 1.435 1.00 98.31 85 ASP A N 1
ATOM 622 C CA . ASP A 1 85 ? -5.089 -13.727 2.830 1.00 98.31 85 ASP A CA 1
ATOM 623 C C . ASP A 1 85 ? -4.860 -12.246 3.168 1.00 98.31 85 ASP A C 1
ATOM 625 O O . ASP A 1 85 ? -4.273 -11.509 2.374 1.00 98.31 85 ASP A O 1
ATOM 629 N N . GLY A 1 86 ? -5.357 -11.795 4.319 1.00 97.12 86 GLY A N 1
ATOM 630 C CA . GLY A 1 86 ? -5.290 -10.400 4.763 1.00 97.12 86 GLY A CA 1
ATOM 631 C C . GLY A 1 86 ? -6.633 -9.676 4.734 1.00 97.12 86 GLY A C 1
ATOM 632 O O . GLY A 1 86 ? -7.684 -10.270 4.985 1.00 97.12 86 GLY A O 1
ATOM 633 N N . THR A 1 87 ? -6.610 -8.373 4.458 1.00 96.62 87 THR A N 1
ATOM 634 C CA . THR A 1 87 ? -7.812 -7.527 4.466 1.00 96.62 87 THR A CA 1
ATOM 635 C C . THR A 1 87 ? -8.103 -6.912 3.093 1.00 96.62 87 THR A C 1
ATOM 637 O O . THR A 1 87 ? -7.192 -6.441 2.408 1.00 96.62 87 THR A O 1
ATOM 640 N N . LEU A 1 88 ? -9.389 -6.875 2.717 1.00 96.88 88 LEU A N 1
ATOM 641 C CA . LEU A 1 88 ? -9.938 -6.197 1.532 1.00 96.88 88 LEU A CA 1
ATOM 642 C C . LEU A 1 88 ? -9.265 -6.592 0.208 1.00 96.88 88 LEU A C 1
ATOM 644 O O . LEU A 1 88 ? -8.923 -5.741 -0.614 1.00 96.88 88 LEU A O 1
ATOM 648 N N . ASN A 1 89 ? -9.070 -7.889 -0.007 1.00 98.19 89 ASN A N 1
ATOM 649 C CA . ASN A 1 89 ? -8.605 -8.428 -1.280 1.00 98.19 89 ASN A CA 1
ATOM 650 C C . ASN 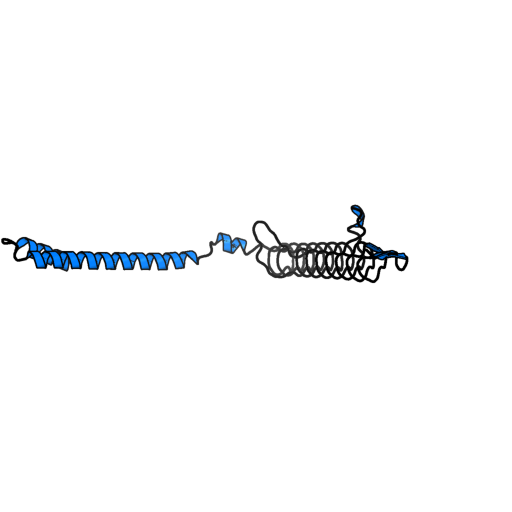A 1 89 ? -9.776 -8.798 -2.195 1.00 98.19 89 ASN A C 1
ATOM 652 O O . ASN A 1 89 ? -10.762 -9.374 -1.740 1.00 98.19 89 ASN A O 1
ATOM 656 N N . VAL A 1 90 ? -9.646 -8.558 -3.498 1.00 98.44 90 VAL A N 1
ATOM 657 C CA . VAL A 1 90 ? -10.612 -8.996 -4.513 1.00 98.44 90 VAL A CA 1
ATOM 658 C C . VAL A 1 90 ? -9.895 -9.812 -5.583 1.00 98.44 90 VAL A C 1
ATOM 660 O O . VAL A 1 90 ? -9.035 -9.298 -6.286 1.00 98.44 90 VAL A O 1
ATOM 663 N N . GLY A 1 91 ? -10.273 -11.073 -5.763 1.00 98.31 91 GLY A N 1
ATOM 664 C CA . GLY A 1 91 ? -9.730 -11.947 -6.802 1.00 98.31 91 GLY A CA 1
ATOM 665 C C . GLY A 1 91 ? -9.154 -13.238 -6.237 1.00 98.31 91 GLY A C 1
ATOM 666 O O . GLY A 1 91 ? -9.832 -13.912 -5.461 1.00 98.31 91 GLY A O 1
ATOM 667 N N . ILE A 1 92 ? -7.958 -13.635 -6.673 1.00 98.69 92 ILE A N 1
ATOM 668 C CA . ILE A 1 92 ? -7.397 -14.957 -6.364 1.00 98.69 92 ILE A CA 1
ATOM 669 C C . ILE A 1 92 ? -5.996 -14.832 -5.782 1.00 98.69 92 ILE A C 1
ATOM 671 O O . ILE A 1 92 ? -5.113 -14.261 -6.419 1.00 98.69 92 ILE A O 1
ATOM 675 N N . GLY A 1 93 ? -5.776 -15.440 -4.617 1.00 98.50 93 GLY A N 1
ATOM 676 C CA . GLY A 1 93 ? -4.440 -15.629 -4.054 1.00 98.50 93 GLY A CA 1
ATOM 677 C C . GLY A 1 93 ? -3.711 -14.338 -3.690 1.00 98.50 93 GLY A C 1
ATOM 678 O O . GLY A 1 93 ? -2.486 -14.357 -3.615 1.00 98.50 93 GLY A O 1
ATOM 679 N N . ASN A 1 94 ? -4.417 -13.215 -3.525 1.00 98.62 94 ASN A N 1
ATOM 680 C CA . ASN A 1 94 ? -3.785 -11.979 -3.074 1.00 98.62 94 ASN A CA 1
ATOM 681 C C . ASN A 1 94 ? -3.426 -12.099 -1.587 1.00 98.62 94 ASN A C 1
ATOM 683 O O . ASN A 1 94 ? -4.204 -12.641 -0.803 1.00 98.62 94 ASN A O 1
ATOM 687 N N . LEU A 1 95 ? -2.259 -11.580 -1.223 1.00 98.62 95 LEU A N 1
ATOM 688 C CA . LEU A 1 95 ? -1.708 -11.575 0.122 1.00 98.62 95 LEU A CA 1
ATOM 689 C C . LEU A 1 95 ? -1.496 -10.129 0.569 1.00 98.62 95 LEU A C 1
ATOM 691 O O . LEU A 1 95 ? -0.593 -9.451 0.085 1.00 98.62 95 LEU A O 1
ATOM 695 N N . SER A 1 96 ? -2.284 -9.665 1.526 1.00 97.75 96 SER A N 1
ATOM 696 C CA . SER A 1 96 ? -2.134 -8.349 2.141 1.00 97.75 96 SER A CA 1
ATOM 697 C C . SER A 1 96 ? -1.923 -8.469 3.654 1.00 97.75 96 SER A C 1
ATOM 699 O O . SER A 1 96 ? -2.165 -9.523 4.247 1.00 97.75 96 SER A O 1
ATOM 701 N N . PRO A 1 97 ? -1.451 -7.410 4.331 1.00 97.62 97 PRO A N 1
ATOM 702 C CA . PRO A 1 97 ? -1.503 -7.356 5.785 1.00 97.62 97 PRO A CA 1
ATOM 703 C C . PRO A 1 97 ? -2.946 -7.449 6.306 1.00 97.62 97 PRO A C 1
ATOM 705 O O . PRO A 1 97 ? -3.893 -7.008 5.654 1.00 97.62 97 PRO A O 1
ATOM 708 N N . HIS A 1 98 ? -3.107 -7.952 7.529 1.00 95.25 98 HIS A N 1
ATOM 709 C CA . HIS A 1 98 ? -4.373 -7.871 8.255 1.00 95.25 98 HIS A CA 1
ATOM 710 C C . HIS A 1 98 ? -4.496 -6.484 8.896 1.00 95.25 98 HIS A C 1
ATOM 712 O O . HIS A 1 98 ? -3.962 -6.245 9.978 1.00 95.25 98 HIS A O 1
ATOM 718 N N . PHE A 1 99 ? -5.171 -5.559 8.222 1.00 92.69 99 PHE A N 1
ATOM 719 C CA . PHE A 1 99 ? -5.462 -4.222 8.745 1.00 92.69 99 PHE A CA 1
ATOM 720 C C . PHE A 1 99 ? -6.957 -4.044 9.028 1.00 92.69 99 PHE A C 1
ATOM 722 O O . PHE A 1 99 ? -7.787 -4.784 8.498 1.00 92.69 99 PHE A O 1
ATOM 729 N N . THR A 1 100 ? -7.300 -3.057 9.859 1.00 90.25 100 THR A N 1
ATOM 730 C CA . THR A 1 100 ? -8.689 -2.658 10.126 1.00 90.25 100 THR A CA 1
ATOM 731 C C . THR A 1 100 ? -9.121 -1.615 9.093 1.00 90.25 100 THR A C 1
ATOM 733 O O . THR A 1 100 ? -8.511 -0.546 9.045 1.00 90.25 100 THR A O 1
ATOM 736 N N . PRO A 1 101 ? -10.145 -1.886 8.268 1.00 88.44 101 PRO A N 1
ATOM 737 C CA . PRO A 1 101 ? -10.687 -0.909 7.328 1.00 88.44 101 PRO A CA 1
ATOM 738 C C . PRO A 1 101 ? -11.190 0.353 8.032 1.00 88.44 101 PRO A C 1
ATOM 740 O O . PRO A 1 101 ? -11.823 0.276 9.085 1.00 88.44 101 PRO A O 1
ATOM 743 N N . THR A 1 102 ? -10.934 1.510 7.429 1.00 87.62 102 THR A N 1
ATOM 744 C CA . THR A 1 102 ? -11.490 2.802 7.849 1.00 87.62 102 THR A CA 1
ATOM 745 C C . THR A 1 102 ? -12.786 3.111 7.098 1.00 87.62 102 THR A C 1
ATOM 747 O O . THR A 1 102 ? -13.055 2.528 6.047 1.00 87.62 102 THR A O 1
ATOM 750 N N . ASP A 1 103 ? -13.569 4.063 7.612 1.00 85.19 103 ASP A N 1
ATOM 751 C CA . ASP A 1 103 ? -14.689 4.686 6.898 1.00 85.19 103 ASP A CA 1
ATOM 752 C C . ASP A 1 103 ? -14.409 6.197 6.743 1.00 85.19 103 ASP A C 1
ATOM 754 O O . ASP A 1 103 ? -14.352 6.902 7.756 1.00 85.19 103 ASP A O 1
ATOM 758 N N . PRO A 1 104 ? -14.161 6.709 5.521 1.00 89.69 104 PRO A N 1
ATOM 759 C CA . PRO A 1 104 ? -14.120 5.981 4.249 1.00 89.69 104 PRO A CA 1
ATOM 760 C C . PRO A 1 104 ? -12.903 5.045 4.135 1.00 89.69 104 PRO A C 1
ATOM 762 O O . PRO A 1 104 ? -11.889 5.236 4.810 1.00 89.69 104 PRO A O 1
ATOM 765 N N . ILE A 1 105 ? -12.981 4.046 3.247 1.00 89.94 105 ILE A N 1
ATOM 766 C CA . ILE A 1 105 ? -11.868 3.122 2.964 1.00 89.94 105 ILE A CA 1
ATOM 767 C C . ILE A 1 105 ? -10.722 3.896 2.299 1.00 89.94 105 ILE A C 1
ATOM 769 O O . ILE A 1 105 ? -10.897 4.440 1.210 1.00 89.94 105 ILE A O 1
ATOM 773 N N . THR A 1 106 ? -9.542 3.913 2.926 1.00 90.81 106 THR A N 1
ATOM 774 C CA . THR A 1 106 ? -8.334 4.569 2.382 1.00 90.81 106 THR A CA 1
ATOM 775 C C . THR A 1 106 ? -7.263 3.598 1.892 1.00 90.81 106 THR A C 1
ATOM 777 O O . THR A 1 106 ? -6.313 4.023 1.241 1.00 90.81 106 THR A O 1
ATOM 780 N N . THR A 1 107 ? -7.389 2.312 2.222 1.00 95.19 107 THR A N 1
ATOM 781 C CA . THR A 1 107 ? -6.413 1.266 1.893 1.00 95.19 107 THR A CA 1
ATOM 782 C C . THR A 1 107 ? -7.147 -0.044 1.644 1.00 95.19 107 THR A C 1
ATOM 784 O O . THR A 1 107 ? -8.084 -0.379 2.372 1.00 95.19 107 THR A O 1
ATOM 787 N N . PHE A 1 108 ? -6.720 -0.791 0.631 1.00 96.38 108 PHE A N 1
ATOM 788 C CA . PHE A 1 108 ? -7.188 -2.143 0.340 1.00 96.38 108 PHE A CA 1
ATOM 789 C C . PHE A 1 108 ? -6.001 -3.108 0.193 1.00 96.38 108 PHE A C 1
ATOM 791 O O . PHE A 1 108 ? -4.842 -2.697 0.194 1.00 96.38 108 PHE A O 1
ATOM 798 N N . GLY A 1 109 ? -6.276 -4.409 0.109 1.00 97.25 109 GLY A N 1
ATOM 799 C CA . GLY A 1 109 ? -5.247 -5.419 -0.134 1.00 97.25 109 GLY A CA 1
ATOM 800 C C . GLY A 1 109 ? -4.787 -5.405 -1.592 1.00 97.25 109 GLY A C 1
ATOM 801 O O . GLY A 1 109 ? -4.066 -4.516 -2.031 1.00 97.25 109 GLY A O 1
ATOM 802 N N . GLY A 1 110 ? -5.220 -6.385 -2.375 1.00 97.81 110 GLY A N 1
ATOM 803 C CA . GLY A 1 110 ? -5.001 -6.416 -3.819 1.00 97.81 110 GLY A CA 1
ATOM 804 C C . GLY A 1 110 ? -6.279 -6.708 -4.593 1.00 97.81 110 GLY A C 1
ATOM 805 O O . GLY A 1 110 ? -7.145 -7.442 -4.122 1.00 97.81 110 GLY A O 1
ATOM 806 N N . VAL A 1 111 ? -6.379 -6.165 -5.803 1.00 98.62 111 VAL A N 1
ATOM 807 C CA . VAL A 1 111 ? -7.417 -6.503 -6.780 1.00 98.62 111 VAL A CA 1
ATOM 808 C C . VAL A 1 111 ? -6.769 -7.239 -7.950 1.00 98.62 111 VAL A C 1
ATOM 810 O O . VAL A 1 111 ? -5.936 -6.682 -8.659 1.00 98.62 111 VAL A O 1
ATOM 813 N N . GLY A 1 112 ? -7.165 -8.487 -8.182 1.00 98.44 112 GLY A N 1
ATOM 814 C CA . GLY A 1 112 ? -6.673 -9.332 -9.266 1.00 98.44 112 GLY A CA 1
ATOM 815 C C . GLY A 1 112 ? -6.055 -10.633 -8.759 1.00 98.44 112 GLY A C 1
ATOM 816 O O . GLY A 1 112 ? -6.694 -11.355 -7.994 1.00 98.44 112 GLY A O 1
ATOM 817 N N . LEU A 1 113 ? -4.860 -10.978 -9.236 1.00 98.69 113 LEU A N 1
ATOM 818 C CA . LEU A 1 113 ? -4.261 -12.301 -9.050 1.00 98.69 113 LEU A CA 1
ATOM 819 C C . LEU A 1 113 ? -2.912 -12.208 -8.338 1.00 98.69 113 LEU A C 1
ATOM 821 O O . LEU A 1 113 ? -1.999 -11.565 -8.843 1.00 98.69 113 LEU A O 1
ATOM 825 N N . PHE A 1 114 ? -2.742 -12.919 -7.229 1.00 98.69 114 PHE A N 1
ATOM 826 C CA . PHE A 1 114 ? -1.439 -13.125 -6.588 1.00 98.69 114 PHE A CA 1
ATOM 827 C C . PHE A 1 114 ? -0.667 -11.836 -6.256 1.00 98.69 114 PHE A C 1
ATOM 829 O O . PHE A 1 114 ? 0.563 -11.835 -6.273 1.00 98.69 114 PHE A O 1
ATOM 836 N N . ASN A 1 115 ? -1.354 -10.722 -5.985 1.00 98.69 115 ASN A N 1
ATOM 837 C CA . ASN A 1 115 ? -0.680 -9.504 -5.537 1.00 98.69 115 ASN A CA 1
ATOM 838 C C . ASN A 1 115 ? -0.259 -9.641 -4.066 1.00 98.69 115 ASN A C 1
ATOM 840 O O . ASN A 1 115 ? -1.018 -10.171 -3.262 1.00 98.69 115 ASN A O 1
ATOM 844 N N . GLY A 1 116 ? 0.923 -9.140 -3.717 1.00 98.62 116 GLY A N 1
ATOM 845 C CA . GLY A 1 116 ? 1.467 -9.069 -2.363 1.00 98.62 116 GLY A CA 1
ATOM 846 C C . GLY A 1 116 ? 1.571 -7.624 -1.864 1.00 98.62 116 GLY A C 1
ATOM 847 O O . GLY A 1 116 ? 2.144 -6.780 -2.544 1.00 98.62 116 GLY A O 1
ATOM 848 N N . GLY A 1 117 ? 1.065 -7.320 -0.672 1.00 98.38 117 GLY A N 1
ATOM 849 C CA . GLY A 1 117 ? 1.076 -5.975 -0.084 1.00 98.38 117 GLY A CA 1
ATOM 850 C C . GLY A 1 117 ? -0.282 -5.272 -0.174 1.00 98.38 117 GLY A C 1
ATOM 851 O O . GLY A 1 117 ? -1.306 -5.921 0.023 1.00 98.38 117 GLY A O 1
ATOM 852 N N . THR A 1 118 ? -0.307 -3.955 -0.406 1.00 98.50 118 THR A N 1
ATOM 853 C CA . THR A 1 118 ? -1.545 -3.144 -0.367 1.00 98.50 118 THR A CA 1
ATOM 854 C C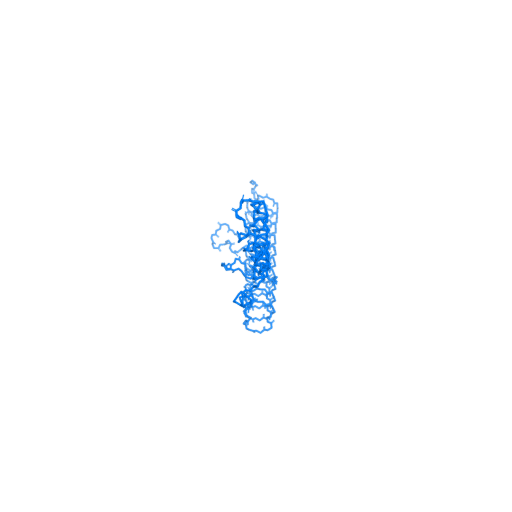 . THR A 1 118 ? -1.751 -2.314 -1.627 1.00 98.50 118 THR A C 1
ATOM 856 O O . THR A 1 118 ? -0.816 -1.983 -2.348 1.00 98.50 118 THR A O 1
ATOM 859 N N . ASP A 1 119 ? -2.994 -1.945 -1.895 1.00 98.44 119 ASP A N 1
ATOM 860 C CA . ASP A 1 119 ? -3.422 -1.082 -2.990 1.00 98.44 119 ASP A CA 1
ATOM 861 C C . ASP A 1 119 ? -2.958 -1.519 -4.397 1.00 98.44 119 ASP A C 1
ATOM 863 O O . ASP A 1 119 ? -2.852 -0.703 -5.312 1.00 98.44 119 ASP A O 1
ATOM 867 N N . ASN A 1 120 ? -2.660 -2.805 -4.594 1.00 98.50 120 ASN A N 1
ATOM 868 C CA . ASN A 1 120 ? -2.156 -3.311 -5.872 1.00 98.50 120 ASN A CA 1
ATOM 869 C C . ASN A 1 120 ? -3.303 -3.756 -6.790 1.00 98.50 120 ASN A C 1
ATOM 871 O O . ASN A 1 120 ? -4.212 -4.463 -6.358 1.00 98.50 120 ASN A O 1
ATOM 875 N N . LEU A 1 121 ? -3.232 -3.410 -8.076 1.00 98.56 121 LEU A N 1
ATOM 876 C CA . LEU A 1 121 ? -4.197 -3.801 -9.105 1.00 98.56 121 LEU A CA 1
ATOM 877 C C . LEU A 1 121 ? -3.512 -4.588 -10.229 1.00 98.56 121 LEU A C 1
ATOM 879 O O . LEU A 1 121 ? -2.582 -4.104 -10.868 1.00 98.56 121 LEU A O 1
ATOM 883 N N . GLY A 1 122 ? -4.029 -5.775 -10.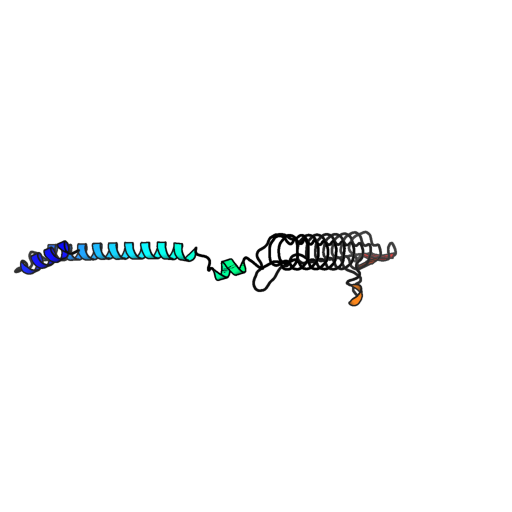534 1.00 98.31 122 GLY A N 1
ATOM 884 C CA . GLY A 1 122 ? -3.568 -6.622 -11.632 1.00 98.31 122 GLY A CA 1
ATOM 885 C C . GLY A 1 122 ? -2.986 -7.940 -11.135 1.00 98.31 122 GLY A C 1
ATOM 886 O O . GLY A 1 122 ? -3.671 -8.645 -10.396 1.00 98.31 122 GLY A O 1
ATOM 887 N N . ALA A 1 123 ? -1.783 -8.324 -11.570 1.00 98.62 123 ALA A N 1
ATOM 888 C CA . ALA A 1 123 ? -1.262 -9.672 -11.331 1.00 98.62 123 ALA A CA 1
ATOM 889 C C . ALA A 1 123 ? 0.180 -9.718 -10.803 1.00 98.62 123 ALA A C 1
ATOM 891 O O . ALA A 1 123 ? 1.100 -9.226 -11.446 1.00 98.62 123 ALA A O 1
ATOM 892 N N . GLY A 1 124 ? 0.410 -10.391 -9.677 1.00 98.50 124 GLY A N 1
ATOM 893 C CA . GLY A 1 124 ? 1.760 -10.677 -9.187 1.00 98.50 124 GLY A CA 1
ATOM 894 C C . GLY A 1 124 ? 2.559 -9.440 -8.773 1.00 98.50 124 GLY A C 1
ATOM 895 O O . GLY A 1 124 ? 3.785 -9.498 -8.772 1.00 98.50 124 GLY A O 1
ATOM 896 N N . ASN A 1 125 ? 1.903 -8.312 -8.481 1.00 98.69 125 ASN A N 1
ATOM 897 C CA . ASN A 1 125 ? 2.600 -7.120 -8.003 1.00 98.69 125 ASN A CA 1
ATOM 898 C C . ASN A 1 125 ? 2.950 -7.274 -6.520 1.00 98.69 125 ASN A C 1
ATOM 900 O O . ASN A 1 125 ? 2.126 -7.776 -5.763 1.00 98.69 125 ASN A O 1
ATOM 904 N N . TYR A 1 126 ? 4.122 -6.807 -6.096 1.00 98.62 126 TYR A N 1
ATOM 905 C CA . TYR A 1 126 ? 4.572 -6.844 -4.705 1.00 98.62 126 TYR A CA 1
ATOM 906 C C . TYR A 1 126 ? 4.917 -5.440 -4.196 1.00 98.62 126 TYR A C 1
ATOM 908 O O . TYR A 1 126 ? 5.677 -4.715 -4.834 1.00 98.62 126 TYR A O 1
ATOM 916 N N . GLY A 1 127 ? 4.400 -5.056 -3.031 1.00 98.44 127 GLY A N 1
ATOM 917 C CA . GLY A 1 127 ? 4.599 -3.731 -2.439 1.00 98.44 127 GLY A CA 1
ATOM 918 C C . GLY A 1 127 ? 3.297 -2.939 -2.391 1.00 98.44 127 GLY A C 1
ATOM 919 O O . GLY A 1 127 ? 2.286 -3.483 -1.950 1.00 98.44 127 GLY A O 1
ATOM 920 N N . THR A 1 128 ? 3.307 -1.667 -2.798 1.00 98.62 128 THR A N 1
ATOM 921 C CA . THR A 1 128 ? 2.146 -0.777 -2.637 1.00 98.62 128 THR A CA 1
ATOM 922 C C . THR A 1 128 ? 1.741 -0.029 -3.905 1.00 98.62 128 THR A C 1
ATOM 924 O O . THR A 1 128 ? 2.586 0.454 -4.653 1.00 98.62 128 THR A O 1
ATOM 927 N N . GLN A 1 129 ? 0.438 0.137 -4.137 1.00 98.50 129 GLN A N 1
ATOM 928 C CA . GLN A 1 129 ? -0.100 1.037 -5.172 1.00 98.50 129 GLN A CA 1
ATOM 929 C C . GLN A 1 129 ? 0.389 0.752 -6.607 1.00 98.50 129 GLN A C 1
ATOM 931 O O . GLN A 1 129 ? 0.459 1.660 -7.436 1.00 98.50 129 GLN A O 1
ATOM 936 N N . ASN A 1 130 ? 0.762 -0.490 -6.921 1.00 98.44 130 ASN A N 1
ATOM 937 C CA . ASN A 1 130 ? 1.202 -0.851 -8.266 1.00 98.44 130 ASN A CA 1
ATOM 938 C C . ASN A 1 130 ? 0.008 -1.245 -9.142 1.00 98.44 130 ASN A C 1
ATOM 940 O O . ASN A 1 130 ? -0.899 -1.939 -8.685 1.00 98.44 130 ASN A O 1
ATOM 944 N N . VAL A 1 131 ? 0.039 -0.868 -10.420 1.00 98.25 131 VAL A N 1
ATOM 945 C CA . VAL A 1 131 ? -0.978 -1.242 -11.410 1.00 98.25 131 VAL A CA 1
ATOM 946 C C . VAL A 1 131 ? -0.322 -1.966 -12.578 1.00 98.25 131 VAL A C 1
ATOM 948 O O . VAL A 1 131 ? 0.615 -1.456 -13.186 1.00 98.25 131 VAL A O 1
ATOM 951 N N . GLY A 1 132 ? -0.851 -3.133 -12.934 1.00 97.81 132 GLY A N 1
ATOM 952 C CA . GLY A 1 132 ? -0.366 -3.955 -14.039 1.00 97.81 132 GLY A CA 1
ATOM 953 C C . GLY A 1 132 ? 0.124 -5.305 -13.536 1.00 97.81 132 GLY A C 1
ATOM 954 O O . GLY A 1 132 ? -0.615 -5.974 -12.813 1.00 97.81 132 GLY A O 1
ATOM 955 N N . ALA A 1 133 ? 1.321 -5.747 -13.920 1.00 98.38 133 ALA A N 1
ATOM 956 C CA . ALA A 1 133 ? 1.783 -7.069 -13.514 1.00 98.38 133 ALA A CA 1
ATOM 957 C C . ALA A 1 133 ? 3.275 -7.173 -13.201 1.00 98.38 133 ALA A C 1
ATOM 959 O O . ALA A 1 133 ? 4.109 -6.544 -13.846 1.00 98.38 133 ALA A O 1
ATOM 960 N N . TRP A 1 134 ? 3.601 -8.024 -12.227 1.00 98.56 134 TRP A N 1
ATOM 961 C CA . TRP A 1 134 ? 4.965 -8.314 -11.768 1.00 98.56 134 TRP A CA 1
ATOM 962 C C . TRP A 1 134 ? 5.773 -7.088 -11.329 1.00 98.56 134 TRP A C 1
ATOM 964 O O . TRP A 1 134 ? 7.000 -7.137 -11.318 1.00 98.56 134 TRP A O 1
ATOM 974 N N . ASN A 1 135 ? 5.120 -5.980 -10.975 1.00 98.62 135 ASN A N 1
ATOM 975 C CA . ASN A 1 135 ? 5.838 -4.821 -10.460 1.00 98.62 135 ASN A CA 1
ATOM 976 C C . ASN A 1 135 ? 6.256 -5.049 -9.003 1.00 98.62 135 ASN A C 1
ATOM 978 O O . ASN A 1 135 ? 5.494 -5.622 -8.226 1.00 98.62 135 ASN A O 1
ATOM 982 N N . HIS A 1 136 ? 7.430 -4.558 -8.618 1.00 98.69 136 HIS A N 1
ATOM 983 C CA . HIS A 1 136 ? 7.949 -4.650 -7.257 1.00 98.69 136 HIS A CA 1
ATOM 984 C C . HIS A 1 136 ? 8.306 -3.264 -6.706 1.00 98.69 136 HIS A C 1
ATOM 986 O O . HIS A 1 136 ? 9.188 -2.586 -7.227 1.00 98.69 136 HIS A O 1
ATOM 992 N N . GLY A 1 137 ? 7.681 -2.850 -5.607 1.00 98.56 137 GLY A N 1
ATOM 993 C CA . GLY A 1 137 ? 7.924 -1.561 -4.956 1.00 98.56 137 GLY A CA 1
ATOM 994 C C . GLY A 1 137 ? 6.651 -0.731 -4.856 1.00 98.56 137 GLY A C 1
ATOM 995 O O . GLY A 1 137 ? 5.619 -1.261 -4.449 1.00 98.56 137 GLY A O 1
ATOM 996 N N . THR A 1 138 ? 6.717 0.558 -5.190 1.00 98.81 138 THR A N 1
ATOM 997 C CA . THR A 1 138 ? 5.615 1.497 -4.943 1.00 98.81 138 THR A CA 1
ATOM 998 C C . THR A 1 138 ? 5.232 2.296 -6.182 1.00 98.81 138 THR A C 1
ATOM 1000 O O . THR A 1 138 ? 6.105 2.818 -6.869 1.00 98.81 138 THR A O 1
ATOM 1003 N N . LEU A 1 139 ? 3.931 2.465 -6.437 1.00 98.38 139 LEU A N 1
ATOM 1004 C CA . LEU A 1 139 ? 3.398 3.349 -7.489 1.00 98.38 139 LEU A CA 1
ATOM 1005 C C . LEU A 1 139 ? 3.887 3.029 -8.913 1.00 98.38 139 LEU A C 1
ATOM 1007 O O . LEU A 1 139 ? 3.958 3.916 -9.762 1.00 98.38 139 LEU A O 1
ATOM 1011 N N . ASN A 1 140 ? 4.236 1.777 -9.205 1.00 98.44 140 ASN A N 1
ATOM 1012 C CA . ASN A 1 140 ? 4.653 1.410 -10.553 1.00 98.44 140 ASN A CA 1
ATOM 1013 C C . ASN A 1 140 ? 3.448 1.109 -11.455 1.00 98.44 140 ASN A C 1
ATOM 1015 O O . ASN A 1 140 ? 2.529 0.392 -11.057 1.00 98.44 140 ASN A O 1
ATOM 1019 N N . LEU A 1 141 ? 3.485 1.613 -12.688 1.00 97.94 141 LEU A N 1
ATOM 1020 C CA . LEU A 1 141 ? 2.467 1.409 -13.715 1.00 97.94 141 LEU A CA 1
ATOM 1021 C C . LEU A 1 141 ? 3.048 0.612 -14.890 1.00 97.94 141 LEU A C 1
ATOM 1023 O O . LEU A 1 141 ? 3.952 1.072 -15.591 1.00 97.94 141 LEU A O 1
ATOM 1027 N N . GLY A 1 142 ? 2.491 -0.572 -15.131 1.00 97.56 142 GLY A N 1
ATOM 1028 C CA . GLY A 1 142 ? 2.812 -1.421 -16.273 1.00 97.56 142 GLY A CA 1
ATOM 1029 C C . GLY A 1 142 ? 3.328 -2.796 -15.869 1.00 97.56 142 GLY A C 1
ATOM 1030 O O . GLY A 1 142 ? 2.704 -3.476 -15.058 1.00 97.56 142 GLY A O 1
ATOM 1031 N N . LEU A 1 143 ? 4.417 -3.251 -16.480 1.00 98.25 143 LEU A N 1
ATOM 1032 C CA . LEU A 1 143 ? 4.907 -4.620 -16.382 1.00 98.25 143 LEU A CA 1
ATOM 1033 C C . LEU A 1 143 ? 6.337 -4.674 -15.850 1.00 98.25 143 LEU A C 1
ATOM 1035 O O . LEU A 1 143 ? 7.232 -4.042 -16.406 1.00 98.25 143 LEU A O 1
ATOM 1039 N N . ALA A 1 144 ? 6.566 -5.511 -14.841 1.00 98.44 144 ALA A N 1
ATOM 1040 C CA . ALA A 1 144 ? 7.894 -5.870 -14.343 1.00 98.44 144 ALA A CA 1
ATOM 1041 C C . ALA A 1 144 ? 8.777 -4.679 -13.919 1.00 98.44 144 ALA A C 1
ATOM 1043 O O . ALA A 1 144 ? 10.003 -4.780 -13.947 1.00 98.44 144 ALA A O 1
ATOM 1044 N N . ASN A 1 145 ? 8.184 -3.543 -13.548 1.00 98.56 145 ASN A N 1
ATOM 1045 C CA . ASN A 1 145 ? 8.952 -2.412 -13.043 1.00 98.56 145 ASN A CA 1
ATOM 1046 C C . ASN A 1 145 ? 9.364 -2.658 -11.588 1.00 98.56 145 ASN A C 1
ATOM 1048 O O . ASN A 1 145 ? 8.578 -3.177 -10.796 1.00 98.56 145 ASN A O 1
ATOM 1052 N N . THR A 1 146 ? 10.564 -2.221 -11.219 1.00 98.75 146 THR A N 1
ATOM 1053 C CA . THR A 1 146 ? 11.099 -2.352 -9.861 1.00 98.75 146 THR A CA 1
ATOM 1054 C C . THR A 1 146 ? 11.511 -0.989 -9.318 1.00 98.75 146 THR A C 1
ATOM 1056 O O . THR A 1 146 ? 12.272 -0.264 -9.953 1.00 98.75 146 THR A O 1
ATOM 1059 N N . GLY A 1 147 ? 11.056 -0.647 -8.115 1.00 98.50 147 GLY A N 1
ATOM 1060 C CA . GLY A 1 147 ? 11.373 0.609 -7.439 1.00 98.50 147 GLY A CA 1
ATOM 1061 C C . GLY A 1 147 ? 10.139 1.483 -7.244 1.00 98.50 147 GLY A C 1
ATOM 1062 O O . GLY A 1 147 ? 9.110 0.981 -6.793 1.00 98.50 147 GLY A O 1
ATOM 1063 N N . ILE A 1 148 ? 10.248 2.787 -7.507 1.00 98.75 148 ILE A N 1
ATOM 1064 C CA . ILE A 1 148 ? 9.219 3.768 -7.131 1.00 98.75 148 ILE A CA 1
ATOM 1065 C C . ILE A 1 148 ? 8.761 4.577 -8.342 1.00 98.75 148 ILE A C 1
ATOM 1067 O O . ILE A 1 148 ? 9.584 5.163 -9.040 1.00 98.75 148 ILE A O 1
ATOM 1071 N N . ALA A 1 149 ? 7.449 4.686 -8.538 1.00 98.31 149 ALA A N 1
ATOM 1072 C CA . ALA A 1 149 ? 6.832 5.603 -9.496 1.00 98.31 149 ALA A CA 1
ATOM 1073 C C . ALA A 1 149 ? 7.329 5.437 -10.946 1.00 98.31 149 ALA A C 1
ATOM 1075 O O . ALA A 1 149 ? 7.396 6.408 -11.701 1.00 98.31 149 ALA A O 1
ATOM 1076 N N . ASN A 1 150 ? 7.691 4.216 -11.349 1.00 98.38 150 ASN A N 1
ATOM 1077 C CA . ASN A 1 150 ? 8.038 3.950 -12.739 1.00 98.38 150 ASN A CA 1
ATOM 1078 C C . ASN A 1 150 ? 6.771 3.754 -13.575 1.00 98.38 150 ASN A C 1
ATOM 1080 O O . ASN A 1 150 ? 5.827 3.096 -13.144 1.00 98.38 150 ASN A O 1
ATOM 1084 N N . SER A 1 151 ? 6.750 4.297 -14.784 1.00 98.31 151 SER A N 1
ATOM 1085 C CA . SER A 1 151 ? 5.597 4.231 -15.682 1.00 98.31 151 SER A CA 1
ATOM 1086 C C . SER A 1 151 ? 6.043 4.160 -17.140 1.00 98.31 151 SER A C 1
ATOM 1088 O O . SER A 1 151 ? 7.235 4.071 -17.440 1.00 98.31 151 SER A O 1
ATOM 1090 N N . GLY A 1 152 ? 5.091 4.135 -18.069 1.00 97.19 152 GLY A N 1
ATOM 1091 C CA . GLY A 1 152 ? 5.390 4.193 -19.495 1.00 97.19 152 GLY A CA 1
ATOM 1092 C C . GLY A 1 152 ? 5.723 5.599 -19.978 1.00 97.19 152 GLY A C 1
ATOM 1093 O O . GLY A 1 152 ? 6.082 6.480 -19.201 1.00 97.19 152 GLY A O 1
ATOM 1094 N N . LEU A 1 153 ? 5.646 5.806 -21.292 1.00 94.44 153 LEU A N 1
ATOM 1095 C CA . LEU A 1 153 ? 5.966 7.104 -21.890 1.00 94.44 153 LEU A CA 1
ATOM 1096 C C . LEU A 1 153 ? 4.981 8.193 -21.409 1.00 94.44 153 LEU A C 1
ATOM 1098 O O . LEU A 1 153 ? 3.823 7.859 -21.147 1.00 94.44 153 LEU A O 1
ATOM 1102 N N . PRO A 1 154 ? 5.396 9.481 -21.354 1.00 91.31 154 PRO A N 1
ATOM 1103 C CA . PRO A 1 154 ? 4.586 10.632 -20.911 1.00 91.31 154 PRO A CA 1
ATOM 1104 C C . PRO A 1 154 ? 3.471 11.014 -21.905 1.00 91.31 154 PRO A C 1
ATOM 1106 O O . PRO A 1 154 ? 3.267 12.175 -22.251 1.00 91.31 154 PRO A O 1
ATOM 1109 N N . LEU A 1 155 ? 2.756 10.018 -22.414 1.00 88.88 155 LEU A N 1
ATOM 1110 C CA . LEU A 1 155 ? 1.615 10.136 -23.304 1.00 88.88 155 LEU A CA 1
ATOM 1111 C C . LEU A 1 155 ? 0.472 9.376 -22.638 1.00 88.88 155 LEU A C 1
ATOM 1113 O O . LEU A 1 155 ? 0.660 8.238 -22.217 1.00 88.88 155 LEU A O 1
ATOM 1117 N N . SER A 1 156 ? -0.707 9.990 -22.553 1.00 87.00 156 SER A N 1
ATOM 1118 C CA . SER A 1 156 ? -1.832 9.521 -21.724 1.00 87.00 156 SER A CA 1
ATOM 1119 C C . SER A 1 156 ? -2.091 8.011 -21.793 1.00 87.00 156 SER A C 1
ATOM 1121 O O . SER A 1 156 ? -2.147 7.345 -20.765 1.00 87.00 156 SER A O 1
ATOM 1123 N N . ALA A 1 157 ? -2.200 7.451 -22.998 1.00 87.38 157 ALA A N 1
ATOM 1124 C CA . ALA A 1 157 ? -2.452 6.023 -23.182 1.00 87.38 157 ALA A CA 1
ATOM 1125 C C . ALA A 1 157 ? -1.216 5.137 -22.937 1.00 87.38 157 ALA A C 1
ATOM 1127 O O . ALA A 1 157 ? -1.357 3.968 -22.587 1.00 87.38 157 ALA A O 1
ATOM 1128 N N . LEU A 1 158 ? -0.006 5.669 -23.124 1.00 91.19 158 LEU A N 1
ATOM 1129 C CA . LEU A 1 158 ? 1.235 4.906 -22.985 1.00 91.19 158 LEU A CA 1
ATOM 1130 C C . LEU A 1 158 ? 1.766 4.908 -21.553 1.00 91.19 158 LEU A C 1
ATOM 1132 O O . LEU A 1 158 ? 2.616 4.081 -21.245 1.00 91.19 158 LEU A O 1
ATOM 1136 N N . GLN A 1 159 ? 1.256 5.766 -20.671 1.00 92.31 159 GLN A N 1
ATOM 1137 C CA . GLN A 1 159 ? 1.724 5.860 -19.289 1.00 92.31 159 GLN A CA 1
ATOM 1138 C C . GLN A 1 159 ? 1.490 4.564 -18.490 1.00 92.31 159 GLN A C 1
ATOM 1140 O O . GLN A 1 159 ? 2.248 4.256 -17.575 1.00 92.31 159 GLN A O 1
ATOM 1145 N N . LEU A 1 160 ? 0.501 3.753 -18.882 1.00 91.31 160 LEU A N 1
ATOM 1146 C CA . LEU A 1 160 ? 0.239 2.427 -18.302 1.00 91.31 160 LEU A CA 1
ATOM 1147 C C . LEU A 1 160 ? 1.120 1.315 -18.897 1.00 91.31 160 LEU A C 1
ATOM 1149 O O . LEU A 1 160 ? 1.096 0.189 -18.409 1.00 91.31 160 LEU A O 1
ATOM 1153 N N . LEU A 1 161 ? 1.879 1.601 -19.957 1.00 93.06 161 LEU A N 1
ATOM 1154 C CA . LEU A 1 161 ? 2.686 0.628 -20.699 1.00 93.06 161 LEU A CA 1
ATOM 1155 C C . LEU A 1 161 ? 4.175 0.721 -20.336 1.00 93.06 161 LEU A C 1
ATOM 1157 O O . LEU A 1 161 ? 5.037 0.517 -21.189 1.00 93.06 161 LEU A O 1
ATOM 1161 N N . GLY A 1 162 ? 4.487 1.054 -19.080 1.00 95.25 162 GLY A N 1
ATOM 1162 C CA . GLY A 1 162 ? 5.856 1.012 -18.571 1.00 95.25 162 GLY A CA 1
ATOM 1163 C C . GLY A 1 162 ? 6.341 -0.421 -18.480 1.00 95.25 162 GLY A C 1
ATOM 1164 O O . GLY A 1 162 ? 5.625 -1.265 -17.953 1.00 95.25 162 GLY A O 1
ATOM 1165 N N . VAL A 1 163 ? 7.529 -0.722 -18.994 1.00 98.00 163 VAL A N 1
ATOM 1166 C CA . VAL A 1 163 ? 8.050 -2.095 -18.978 1.00 98.00 163 VAL A CA 1
ATOM 1167 C C . VAL A 1 163 ? 9.449 -2.115 -18.403 1.00 98.00 163 VAL A C 1
ATOM 1169 O O . VAL A 1 163 ? 10.325 -1.437 -18.928 1.00 98.00 163 VAL A O 1
ATOM 1172 N N . ALA A 1 164 ? 9.666 -2.942 -17.381 1.00 98.38 164 ALA A N 1
ATOM 1173 C CA . ALA A 1 164 ? 10.982 -3.294 -16.856 1.00 98.38 164 ALA A CA 1
ATOM 1174 C C . ALA A 1 164 ? 11.888 -2.092 -16.536 1.00 98.38 164 ALA A C 1
ATOM 1176 O O . ALA A 1 164 ? 13.104 -2.159 -16.710 1.00 98.38 164 ALA A O 1
ATOM 1177 N N . ASN A 1 165 ? 11.308 -0.985 -16.074 1.00 98.44 165 ASN A N 1
ATOM 1178 C CA . ASN A 1 165 ? 12.092 0.117 -15.538 1.00 98.44 165 ASN A CA 1
ATOM 1179 C C . ASN A 1 165 ? 12.549 -0.216 -14.112 1.00 98.44 165 ASN A C 1
ATOM 1181 O O . ASN A 1 165 ? 11.764 -0.724 -13.310 1.00 98.44 165 ASN A O 1
ATOM 1185 N N . HIS A 1 166 ? 13.799 0.096 -13.786 1.00 98.56 166 HIS A N 1
ATOM 1186 C CA . HIS A 1 166 ? 14.409 -0.156 -12.488 1.00 98.56 166 HIS A CA 1
ATOM 1187 C C . HIS A 1 166 ? 14.946 1.139 -11.869 1.00 98.56 166 HIS A C 1
ATOM 1189 O O . HIS A 1 166 ? 15.851 1.766 -12.417 1.00 98.56 166 HIS A O 1
ATOM 1195 N N . GLY A 1 167 ? 14.446 1.497 -10.687 1.00 98.31 167 GLY A N 1
ATOM 1196 C CA . GLY A 1 167 ? 14.839 2.692 -9.938 1.00 98.31 167 GLY A CA 1
ATOM 1197 C C . GLY A 1 167 ? 13.641 3.589 -9.652 1.00 98.31 167 GLY A C 1
ATOM 1198 O O . GLY A 1 167 ? 12.579 3.078 -9.289 1.00 98.31 167 GLY A O 1
ATOM 1199 N N . THR A 1 168 ? 13.800 4.909 -9.757 1.00 98.50 168 THR A N 1
ATOM 1200 C CA . THR A 1 168 ? 12.738 5.857 -9.384 1.00 98.50 168 THR A CA 1
ATOM 1201 C C . THR A 1 168 ? 12.337 6.796 -10.518 1.00 98.50 168 THR A C 1
ATOM 1203 O O . THR A 1 168 ? 13.188 7.312 -11.237 1.00 98.50 168 THR A O 1
ATOM 1206 N N . TYR A 1 169 ? 11.034 7.038 -10.677 1.00 98.12 169 TYR A N 1
ATOM 1207 C CA . TYR A 1 169 ? 10.475 8.027 -11.611 1.00 98.12 169 TYR A CA 1
A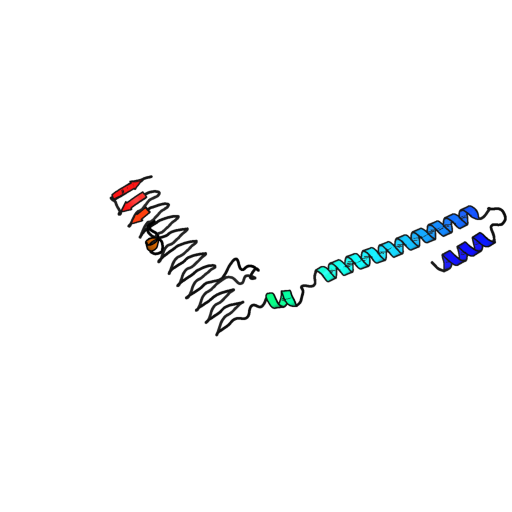TOM 1208 C C . TYR A 1 169 ? 10.892 7.863 -13.082 1.00 98.12 169 TYR A C 1
ATOM 1210 O O . TYR A 1 169 ? 10.922 8.840 -13.833 1.00 98.12 169 TYR A O 1
ATOM 1218 N N . ASN A 1 170 ? 11.200 6.644 -13.528 1.00 98.25 170 ASN A N 1
ATOM 1219 C CA . ASN A 1 170 ? 11.472 6.411 -14.943 1.00 98.25 170 ASN A CA 1
ATOM 1220 C C . ASN A 1 170 ? 10.166 6.324 -15.743 1.00 98.25 170 ASN A C 1
ATOM 1222 O O . ASN A 1 170 ? 9.196 5.698 -15.313 1.00 98.25 170 ASN A O 1
ATOM 1226 N N . GLN A 1 171 ? 10.162 6.915 -16.932 1.00 98.12 171 GLN A N 1
ATOM 1227 C CA . GLN A 1 171 ? 9.039 6.940 -17.862 1.00 98.12 171 GLN A CA 1
ATOM 1228 C C . GLN A 1 171 ? 9.459 6.321 -19.193 1.00 98.12 171 GLN A C 1
ATOM 1230 O O . GLN A 1 171 ? 10.243 6.894 -19.948 1.00 98.12 171 GLN A O 1
ATOM 1235 N N . GLY A 1 172 ? 8.933 5.139 -19.494 1.00 97.38 172 GLY A N 1
ATOM 1236 C CA . GLY A 1 172 ? 9.169 4.441 -20.751 1.00 97.38 172 GLY A CA 1
ATOM 1237 C C . GLY A 1 172 ? 9.483 2.969 -20.539 1.00 97.38 172 GLY A C 1
ATOM 1238 O O . GLY A 1 172 ? 8.713 2.268 -19.884 1.00 97.38 172 GLY A O 1
ATOM 1239 N N . LEU A 1 173 ? 10.558 2.473 -21.151 1.00 97.88 173 LEU A N 1
ATOM 1240 C CA . LEU A 1 173 ? 10.839 1.041 -21.220 1.00 97.88 173 LEU A CA 1
ATOM 1241 C C . LEU A 1 173 ? 12.306 0.747 -20.903 1.00 97.88 173 LEU A C 1
ATOM 1243 O O . LEU A 1 173 ? 13.196 1.368 -21.475 1.00 97.88 173 LEU A O 1
ATOM 1247 N N . PHE A 1 174 ? 12.562 -0.260 -20.072 1.00 98.25 174 PHE A N 1
ATOM 1248 C CA . PHE A 1 174 ? 13.891 -0.813 -19.792 1.00 98.25 174 PHE A CA 1
ATOM 1249 C C . PHE A 1 174 ? 14.911 0.202 -19.251 1.00 98.25 174 PHE A C 1
ATOM 1251 O O . PHE A 1 174 ? 16.114 0.014 -19.423 1.00 98.25 174 PHE A O 1
ATOM 1258 N N . ASN A 1 175 ? 14.462 1.292 -18.625 1.00 98.25 175 ASN A N 1
ATOM 1259 C CA . ASN A 1 175 ? 15.373 2.288 -18.069 1.00 98.25 175 ASN A CA 1
ATOM 1260 C C . ASN A 1 175 ? 15.904 1.827 -16.706 1.00 98.25 175 ASN A C 1
ATOM 1262 O O . ASN A 1 175 ? 15.139 1.336 -15.880 1.00 98.25 175 ASN A O 1
ATOM 1266 N N . THR A 1 176 ? 17.195 2.012 -16.452 1.00 98.56 176 THR A N 1
ATOM 1267 C CA . THR A 1 176 ? 17.862 1.722 -15.178 1.00 98.56 176 THR A CA 1
ATOM 1268 C C . THR A 1 176 ? 18.480 2.997 -14.611 1.00 98.56 176 THR A C 1
ATOM 1270 O O . THR A 1 176 ? 19.293 3.638 -15.273 1.00 98.56 176 THR A O 1
ATOM 1273 N N . GLY A 1 177 ? 18.136 3.329 -13.368 1.00 98.19 177 GLY A N 1
ATOM 1274 C CA . GLY A 1 177 ? 18.525 4.567 -12.688 1.00 98.19 177 GLY A CA 1
ATOM 1275 C C . GLY A 1 177 ? 17.292 5.404 -12.364 1.00 98.19 177 GLY A C 1
ATOM 1276 O O . GLY A 1 177 ? 16.240 4.835 -12.072 1.00 98.19 177 GLY A O 1
ATOM 1277 N N . ASN A 1 178 ? 17.393 6.730 -12.363 1.00 98.31 178 ASN A N 1
ATOM 1278 C CA . ASN A 1 178 ? 16.332 7.602 -11.863 1.00 98.31 178 ASN A CA 1
ATOM 1279 C C . ASN A 1 178 ? 15.979 8.732 -12.832 1.00 98.31 178 ASN A C 1
ATOM 1281 O O . ASN A 1 178 ? 16.852 9.322 -13.459 1.00 98.31 178 ASN A O 1
ATOM 1285 N N . HIS A 1 179 ? 14.698 9.097 -12.883 1.00 98.19 179 HIS A N 1
ATOM 1286 C CA . HIS A 1 179 ? 14.184 10.238 -13.653 1.00 98.19 179 HIS A CA 1
ATOM 1287 C C . HIS A 1 179 ? 14.485 10.180 -15.162 1.00 98.19 179 HIS A C 1
ATOM 1289 O O . HIS A 1 179 ? 14.600 11.217 -15.814 1.00 98.19 179 HIS A O 1
ATOM 1295 N N . ASN A 1 180 ? 14.607 8.982 -15.739 1.00 98.12 180 ASN A N 1
ATOM 1296 C CA . ASN A 1 180 ? 14.829 8.832 -17.176 1.00 98.12 180 ASN A CA 1
ATOM 1297 C C . ASN A 1 180 ? 13.510 8.859 -17.957 1.00 98.12 180 ASN A C 1
ATOM 1299 O O . ASN A 1 180 ? 12.524 8.263 -17.527 1.00 98.12 180 ASN A O 1
ATOM 1303 N N . ILE A 1 181 ? 13.499 9.475 -19.139 1.00 97.81 181 ILE A N 1
ATOM 1304 C CA . ILE A 1 181 ? 12.364 9.472 -20.070 1.00 97.81 181 ILE A CA 1
ATOM 1305 C C . ILE A 1 181 ? 12.822 8.870 -21.395 1.00 97.81 181 ILE A C 1
ATOM 1307 O O . ILE A 1 181 ? 13.516 9.518 -22.180 1.00 97.81 181 ILE A O 1
ATOM 1311 N N . GLY A 1 182 ? 12.433 7.631 -21.677 1.00 96.19 182 GLY A N 1
ATOM 1312 C CA . GLY A 1 182 ? 12.908 6.982 -22.889 1.00 96.19 182 GLY A CA 1
ATOM 1313 C C . GLY A 1 182 ? 12.917 5.467 -22.876 1.00 96.19 182 GLY A C 1
ATOM 1314 O O . GLY A 1 182 ? 12.118 4.818 -22.199 1.00 96.19 182 GLY A O 1
ATOM 1315 N N . ILE A 1 183 ? 13.811 4.910 -23.688 1.00 97.50 183 ILE A N 1
ATOM 1316 C CA . ILE A 1 183 ? 13.929 3.468 -23.896 1.00 97.50 183 ILE A CA 1
ATOM 1317 C C . ILE A 1 183 ? 15.376 3.031 -23.680 1.00 97.50 183 ILE A C 1
ATOM 1319 O O . ILE A 1 183 ? 16.269 3.499 -24.384 1.00 97.50 183 ILE A O 1
ATOM 1323 N N . GLY A 1 184 ? 15.598 2.088 -22.764 1.00 97.75 184 GLY A N 1
ATOM 1324 C CA . GLY A 1 184 ? 16.893 1.441 -22.552 1.00 97.75 184 GLY A CA 1
ATOM 1325 C C . GLY A 1 184 ? 17.986 2.382 -22.045 1.00 97.75 184 GLY A C 1
ATOM 1326 O O . GLY A 1 184 ? 19.143 2.231 -22.434 1.00 97.75 184 GLY A O 1
ATOM 1327 N N . LEU A 1 185 ? 17.625 3.388 -21.247 1.00 98.19 185 LEU A N 1
ATOM 1328 C CA . LEU A 1 185 ? 18.569 4.347 -20.677 1.00 98.19 185 LEU A CA 1
ATOM 1329 C C . LEU A 1 185 ? 19.203 3.778 -19.404 1.00 98.19 185 LEU A C 1
ATOM 1331 O O . LEU A 1 185 ? 18.503 3.209 -18.573 1.00 98.19 185 LEU A O 1
ATOM 1335 N N . THR A 1 186 ? 20.512 3.964 -19.235 1.00 98.19 186 THR A N 1
ATOM 1336 C CA . THR A 1 186 ? 21.236 3.611 -18.004 1.00 98.19 186 THR A CA 1
ATOM 1337 C C . THR A 1 186 ? 21.938 4.851 -17.475 1.00 98.19 186 THR A C 1
ATOM 1339 O O . THR A 1 186 ? 22.840 5.369 -18.131 1.00 98.19 186 THR A O 1
ATOM 1342 N N . GLY A 1 187 ? 21.535 5.314 -16.295 1.00 97.19 187 GLY A N 1
ATOM 1343 C CA . GLY A 1 187 ? 21.991 6.571 -15.701 1.00 97.19 187 GLY A CA 1
ATOM 1344 C C . GLY A 1 187 ? 20.833 7.320 -15.051 1.00 97.19 187 GLY A C 1
ATOM 1345 O O . GLY A 1 187 ? 19.760 6.753 -14.864 1.00 97.19 187 GLY A O 1
ATOM 1346 N N . ASP A 1 188 ? 21.044 8.589 -14.716 1.00 98.19 188 ASP A N 1
ATOM 1347 C CA . ASP A 1 188 ? 20.015 9.433 -14.112 1.00 98.19 188 ASP A CA 1
ATOM 1348 C C . ASP A 1 188 ? 19.725 10.650 -15.002 1.00 98.19 188 ASP A C 1
ATOM 1350 O O . ASP A 1 188 ? 20.640 11.195 -15.619 1.00 98.19 188 ASP A O 1
ATOM 1354 N N . HIS A 1 189 ? 18.466 11.097 -15.024 1.00 98.25 189 HIS A N 1
ATOM 1355 C CA . HIS A 1 189 ? 17.995 12.290 -15.743 1.00 98.25 189 HIS A CA 1
ATOM 1356 C C . HIS A 1 189 ? 18.296 12.284 -17.251 1.00 98.25 189 HIS A C 1
ATOM 1358 O O . HIS A 1 189 ? 18.634 13.311 -17.844 1.00 98.25 189 HIS A O 1
ATOM 1364 N N . LEU A 1 190 ? 18.185 11.118 -17.890 1.00 98.19 190 LEU A N 1
ATOM 1365 C CA . LEU A 1 190 ? 18.399 10.975 -19.325 1.00 98.19 190 LEU A CA 1
ATOM 1366 C C . LEU A 1 190 ? 17.082 11.058 -20.099 1.00 98.19 190 LEU A C 1
ATOM 1368 O O . LEU A 1 190 ? 16.064 10.503 -19.686 1.00 98.19 190 LEU A O 1
ATOM 1372 N N . ILE A 1 191 ? 17.115 11.684 -21.275 1.00 98.12 191 ILE A N 1
ATOM 1373 C CA . ILE A 1 191 ? 15.997 11.692 -22.225 1.00 98.12 191 ILE A CA 1
ATOM 1374 C C . ILE A 1 191 ? 16.482 11.173 -23.576 1.00 98.12 191 ILE A C 1
ATOM 1376 O O . ILE A 1 191 ? 17.382 11.764 -24.175 1.00 98.12 191 ILE A O 1
ATOM 1380 N N . GLY A 1 192 ? 15.889 10.086 -24.079 1.00 96.94 192 GLY A N 1
ATOM 1381 C CA . GLY A 1 192 ? 16.256 9.528 -25.384 1.00 96.94 192 GLY A CA 1
ATOM 1382 C C . GLY A 1 192 ? 16.080 8.017 -25.528 1.00 96.94 192 GLY A C 1
ATOM 1383 O O . GLY A 1 192 ? 15.173 7.414 -24.961 1.00 96.94 192 GLY A O 1
ATOM 1384 N N . ILE A 1 193 ? 16.933 7.397 -26.342 1.00 97.75 193 ILE A N 1
ATOM 1385 C CA . ILE A 1 193 ? 16.903 5.963 -26.648 1.00 97.75 193 ILE A CA 1
ATOM 1386 C C . ILE A 1 193 ? 18.327 5.404 -26.597 1.00 97.75 193 ILE A C 1
ATOM 1388 O O . ILE A 1 193 ? 19.162 5.727 -27.444 1.00 97.75 193 ILE A O 1
ATOM 1392 N N . GLY A 1 194 ? 18.591 4.522 -25.632 1.00 96.12 194 GLY A N 1
ATOM 1393 C CA . GLY A 1 194 ? 19.877 3.851 -25.459 1.00 96.12 194 GLY A CA 1
ATOM 1394 C C . GLY A 1 194 ? 21.048 4.843 -25.437 1.00 96.12 194 GLY A C 1
ATOM 1395 O O . GLY A 1 194 ? 21.038 5.763 -24.620 1.00 96.12 194 GLY A O 1
ATOM 1396 N N . PRO A 1 195 ? 22.055 4.707 -26.321 1.00 96.12 195 PRO A N 1
ATOM 1397 C CA . PRO A 1 195 ? 23.191 5.631 -26.379 1.00 96.12 195 PRO A CA 1
ATOM 1398 C C . PRO A 1 195 ? 22.847 7.011 -26.967 1.00 96.12 195 PRO A C 1
ATOM 1400 O O . PRO A 1 195 ? 23.645 7.934 -26.840 1.00 96.12 195 PRO A O 1
ATOM 1403 N N . LEU A 1 196 ? 21.693 7.169 -27.624 1.00 97.62 196 LEU A N 1
ATOM 1404 C CA . LEU A 1 196 ? 21.237 8.449 -28.160 1.00 97.62 196 LEU A CA 1
ATOM 1405 C C . LEU A 1 196 ? 20.342 9.133 -27.129 1.00 97.62 196 LEU A C 1
ATOM 1407 O O . LEU A 1 196 ? 19.120 8.989 -27.155 1.00 97.62 196 LEU A O 1
ATOM 1411 N N . HIS A 1 197 ? 20.955 9.877 -26.218 1.00 97.69 197 HIS A N 1
ATOM 1412 C CA . HIS A 1 197 ? 20.235 10.620 -25.194 1.00 97.69 197 HIS A CA 1
ATOM 1413 C C . HIS A 1 197 ? 20.900 11.955 -24.885 1.00 97.69 197 HIS A C 1
ATOM 1415 O O . HIS A 1 197 ? 22.070 12.187 -25.191 1.00 97.69 197 HIS A O 1
ATOM 1421 N N . ILE A 1 198 ? 20.130 12.820 -24.239 1.00 97.62 198 ILE A N 1
ATOM 1422 C CA . ILE A 1 198 ? 20.624 14.016 -23.564 1.00 97.62 198 ILE A CA 1
ATOM 1423 C C . ILE A 1 198 ? 20.503 13.822 -22.052 1.00 97.62 198 ILE A C 1
ATOM 1425 O O . ILE A 1 198 ? 19.641 13.072 -21.600 1.00 97.62 198 ILE A O 1
ATOM 1429 N N . SER A 1 199 ? 21.359 14.500 -21.290 1.00 96.25 199 SER A N 1
ATOM 1430 C CA . SER A 1 199 ? 21.240 14.620 -19.834 1.00 96.25 199 SER A CA 1
ATOM 1431 C C . SER A 1 199 ? 20.583 15.954 -19.508 1.00 96.25 199 SER A C 1
ATOM 1433 O O . SER A 1 199 ? 20.921 16.965 -20.132 1.00 96.25 199 SER A O 1
ATOM 1435 N N . THR A 1 200 ? 19.673 15.954 -18.544 1.00 88.38 200 THR A N 1
ATOM 1436 C CA . THR A 1 200 ? 18.984 17.157 -18.052 1.00 88.38 200 THR A CA 1
ATOM 1437 C C . THR A 1 200 ? 19.250 17.410 -16.583 1.00 88.38 200 THR A C 1
ATOM 1439 O O . THR A 1 200 ? 19.477 16.416 -15.865 1.00 88.38 200 THR A O 1
#

Foldseek 3Di:
DVVLVVVLVVLVVPCPPPPSVVVNVVSVVVVVVVVVVVVVVVVVVVVVVVVVVVPDDDVVVVVLQAADEDEECEDAHVEYEENEYAFAEYEYQFYEHNDRADVVGPKHTEYEENEDYICEYYYCEHEEVEYEYCEYYECHAAENEYEENEAEAPDPVRRNHEEHEYYECEYHYCEYYYVEHEYNHDYYQWYYYNPPTDHD

Radius of gyration: 36.38 Å; chains: 1; bounding box: 56×53×105 Å

Secondary structure (DSSP, 8-state):
-HHHHHHHHHHHHT-TTSTTHHHHHHHHHHHHHHHHHHHHHHHHHHHHHHHHHHT---HHHHHHT-PPPEEES-EEES-EEES-EEES-EEES-B----PPPSS-----EEEES-EEESEEEES-EEES-EEES-EEES-EEES-EEES-BS-SSTTTTT-EES-EEES-EEES-EEES-EEES-EEESEEEETTEEEE-

pLDDT: mean 93.83, std 8.65, range [53.81, 98.81]